Protein AF-A0AA35ZL03-F1 (afdb_monomer_lite)

Foldseek 3Di:
DPPPPPPPPVVVVVVVPPPPPPDPDDDPVRVVVVVVVVPPPPPDPPPDPDDDDDDDDDDDDDDDDDDDPDPPDPPPDPDDDPPDPPPPPPVPPPDPPPPPPPVPDPPPPCPPPPPDDDDDDPCPVVVVVVVVVVVVVVVVVVVVVVVVVVVVVVVVVVVVVVVVVVVVVVVVVVVVVVVVVVVVVVVVVVVVVVVVVVVVVVVVVVVVVVVVVVVVVVVPPPPDDPDDDDDDDDDDDDDDPPPPPDDPPDPDPDDDPPDPPDDDPPPDDPDDPPDDPDDPDPDDD

Sequence (285 aa):
MYACVYEASNVIQEYKKLPSSGPRELTPAMIRSIEEADKLTKRGKKQEKKKEERVSKGAKGKITRKCKSEKAAPSQSKQKKTKKPARRLILPSSSDSDSEYLPTGHKQIILSESKSESFIDEGSVRGAQINAQTVNASVDIIKRSLEAEMTQLGVARKAIEAANEELHTKVDTRLIQLEAKLAVENRIMDELDKRTSQLKIQNLKLRTTTKELDDLKIEGVSETSVLPKQGGEKNPQGKTNKTQTQPPPKPKASAEPKDNEASVSHREKRKKNIGEDDVDEDDDI

Secondary structure (DSSP, 8-state):
--SSSSSS-HHHHHHHHS----SPPPPHHHHHHHHHHH---------------------------------PPP-----------------------------TT---------------SSHHHHHHHHHHHHHHHHHHHHHHHHHHHHHHHHHHHHHHHHHHHHHHHHHHHHHHHHHHHHHHHHHHHHHHHHHHHHHHHHHHHHHHHHHHHHHHHHHTTTS---PPP----------------PPPPPPP---------------------------------

Radius of gyration: 44.62 Å; chains: 1; bounding box: 102×90×124 Å

Structure (mmCIF, N/CA/C/O backbone):
data_AF-A0AA35ZL03-F1
#
_entry.id   AF-A0AA35ZL03-F1
#
loop_
_atom_site.group_PDB
_atom_site.id
_atom_site.type_symbol
_atom_site.label_atom_id
_atom_site.label_alt_id
_atom_site.label_comp_id
_atom_site.label_asym_id
_atom_site.label_entity_id
_atom_site.label_seq_id
_atom_site.pdbx_PDB_ins_code
_atom_site.Cartn_x
_atom_site.Cartn_y
_atom_site.Cartn_z
_atom_site.occupancy
_atom_site.B_iso_or_equiv
_atom_site.auth_seq_id
_atom_site.auth_comp_id
_atom_site.auth_asym_id
_atom_site.auth_atom_id
_atom_site.pdbx_PDB_model_num
ATOM 1 N N . MET A 1 1 ? 33.165 -16.071 12.960 1.00 55.88 1 MET A N 1
ATOM 2 C CA . MET A 1 1 ? 33.118 -16.501 11.543 1.00 55.88 1 MET A CA 1
ATOM 3 C C . MET A 1 1 ? 32.995 -15.359 10.518 1.00 55.88 1 MET A C 1
ATOM 5 O O . MET A 1 1 ? 32.978 -15.660 9.339 1.00 55.88 1 MET A O 1
ATOM 9 N N . TYR A 1 2 ? 33.000 -14.068 10.896 1.00 55.16 2 TYR A N 1
ATOM 10 C CA . TYR A 1 2 ? 32.901 -12.943 9.936 1.00 55.16 2 TYR A CA 1
ATOM 11 C C . TYR A 1 2 ? 34.165 -12.063 9.846 1.00 55.16 2 TYR A C 1
ATOM 13 O O . TYR A 1 2 ? 34.087 -10.909 9.447 1.00 55.16 2 TYR A O 1
ATOM 21 N N . ALA A 1 3 ? 35.339 -12.584 10.215 1.00 54.62 3 ALA A N 1
ATOM 22 C CA . ALA A 1 3 ? 36.582 -11.804 10.199 1.00 54.62 3 ALA A CA 1
ATOM 23 C C . ALA A 1 3 ? 37.320 -11.823 8.843 1.00 54.62 3 ALA A C 1
ATOM 25 O O . ALA A 1 3 ? 38.243 -11.046 8.653 1.00 54.62 3 ALA A O 1
ATOM 26 N N . CYS A 1 4 ? 36.921 -12.675 7.891 1.00 53.62 4 CYS A N 1
ATOM 27 C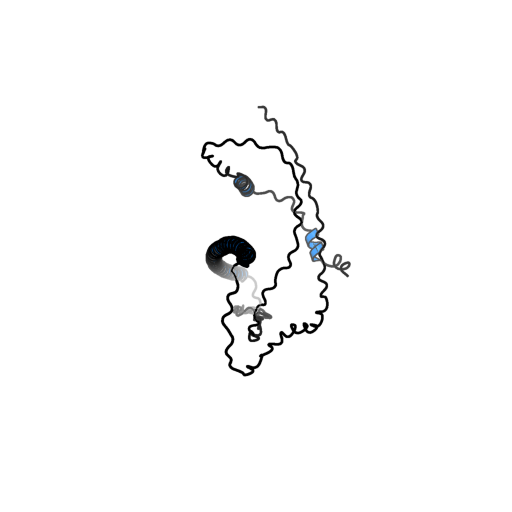 CA . CYS A 1 4 ? 37.749 -12.982 6.714 1.00 53.62 4 CYS A CA 1
ATOM 28 C C . CYS A 1 4 ? 37.214 -12.435 5.377 1.00 53.62 4 CYS A C 1
ATOM 30 O O . CYS A 1 4 ? 37.748 -12.779 4.330 1.00 53.62 4 CYS A O 1
ATOM 32 N N . VAL A 1 5 ? 36.165 -11.603 5.375 1.00 56.53 5 VAL A N 1
ATOM 33 C CA . VAL A 1 5 ? 35.544 -11.111 4.119 1.00 56.53 5 VAL A CA 1
ATOM 34 C C . VAL A 1 5 ? 36.060 -9.722 3.705 1.00 56.53 5 VAL A C 1
ATOM 36 O O . VAL A 1 5 ? 35.779 -9.255 2.606 1.00 56.53 5 VAL A O 1
ATOM 39 N N . TYR A 1 6 ? 36.841 -9.049 4.555 1.00 55.88 6 TYR A N 1
ATOM 40 C CA . TYR A 1 6 ? 37.220 -7.651 4.318 1.00 55.88 6 TYR A CA 1
ATOM 41 C C . TYR A 1 6 ? 38.430 -7.449 3.393 1.00 55.88 6 TYR A C 1
ATOM 43 O O . TYR A 1 6 ? 38.545 -6.376 2.804 1.00 55.88 6 TYR A O 1
ATOM 51 N N . GLU A 1 7 ? 39.304 -8.445 3.222 1.00 57.66 7 GLU A N 1
ATOM 52 C CA . GLU A 1 7 ? 40.567 -8.258 2.483 1.00 57.66 7 GLU A CA 1
ATOM 53 C C . GLU A 1 7 ? 40.516 -8.692 1.009 1.00 57.66 7 GLU A C 1
ATOM 55 O O . GLU A 1 7 ? 41.269 -8.152 0.204 1.00 57.66 7 GLU A O 1
ATOM 60 N N . ALA A 1 8 ? 39.594 -9.580 0.615 1.00 56.91 8 ALA A N 1
ATOM 61 C CA . ALA A 1 8 ? 39.562 -10.150 -0.742 1.00 56.91 8 ALA A CA 1
ATOM 62 C C . ALA A 1 8 ? 38.480 -9.573 -1.678 1.00 56.91 8 ALA A C 1
ATOM 64 O O . ALA A 1 8 ? 38.421 -9.941 -2.851 1.00 56.91 8 ALA A O 1
ATOM 65 N N . SER A 1 9 ? 37.600 -8.685 -1.203 1.00 68.38 9 SER A N 1
ATOM 66 C CA . SER A 1 9 ? 36.551 -8.130 -2.065 1.00 68.38 9 SER A CA 1
ATOM 67 C C . SER A 1 9 ? 37.073 -6.923 -2.846 1.00 68.38 9 SER A C 1
ATOM 69 O O . SER A 1 9 ? 37.062 -5.795 -2.344 1.00 68.38 9 SER A O 1
ATOM 71 N N . ASN A 1 10 ? 37.500 -7.158 -4.094 1.00 78.88 10 ASN A N 1
ATOM 72 C CA . ASN A 1 10 ? 37.875 -6.115 -5.063 1.00 78.88 10 ASN A CA 1
ATOM 73 C C . ASN A 1 10 ? 36.837 -4.983 -5.140 1.00 78.88 10 ASN A C 1
ATOM 75 O O . ASN A 1 10 ? 37.204 -3.821 -5.288 1.00 78.88 10 ASN A O 1
ATOM 79 N N . VAL A 1 11 ? 35.557 -5.305 -4.941 1.00 79.12 11 VAL A N 1
ATOM 80 C CA . VAL A 1 11 ? 34.452 -4.338 -4.921 1.00 79.12 11 VAL A CA 1
ATOM 81 C C . VAL A 1 11 ? 34.652 -3.276 -3.835 1.00 79.12 11 VAL A C 1
ATOM 83 O O . VAL A 1 11 ? 34.498 -2.087 -4.095 1.00 79.12 11 VAL A O 1
ATOM 86 N N . ILE A 1 12 ? 35.055 -3.665 -2.620 1.00 76.81 12 ILE A N 1
ATOM 87 C CA . ILE A 1 12 ? 35.282 -2.705 -1.524 1.00 76.81 12 ILE A CA 1
ATOM 88 C C . ILE A 1 12 ? 36.496 -1.817 -1.827 1.00 76.81 12 ILE A C 1
ATOM 90 O O . ILE A 1 12 ? 36.502 -0.637 -1.472 1.00 76.81 12 ILE A O 1
ATOM 94 N N . GLN A 1 13 ? 37.517 -2.361 -2.493 1.00 80.81 13 GLN A N 1
ATOM 95 C CA . GLN A 1 13 ? 38.683 -1.580 -2.898 1.00 80.81 13 GLN A CA 1
ATOM 96 C C . GLN A 1 13 ? 38.352 -0.589 -4.022 1.00 80.81 13 GLN A C 1
ATOM 98 O O . GLN A 1 13 ? 38.831 0.542 -3.972 1.00 80.81 13 GLN A O 1
ATOM 103 N N . GLU A 1 14 ? 37.510 -0.958 -4.991 1.00 83.06 14 GLU A N 1
ATOM 104 C CA . GLU A 1 14 ? 37.033 -0.028 -6.025 1.00 83.06 14 GLU A CA 1
ATOM 105 C C . GLU A 1 14 ? 36.185 1.104 -5.442 1.00 83.06 14 GLU A C 1
ATOM 107 O O . GLU A 1 14 ? 36.418 2.266 -5.770 1.00 83.06 14 GLU A O 1
ATOM 112 N N . TYR A 1 15 ? 35.286 0.809 -4.499 1.00 79.00 15 TYR A N 1
ATOM 113 C CA . TYR A 1 15 ? 34.493 1.848 -3.833 1.00 79.00 15 TYR A CA 1
ATOM 114 C C . TYR A 1 15 ? 35.352 2.863 -3.064 1.00 79.00 15 TYR A C 1
ATOM 116 O O . TYR A 1 15 ? 34.995 4.037 -3.006 1.00 79.00 15 TYR A O 1
ATOM 124 N N . LYS A 1 16 ? 36.499 2.447 -2.509 1.00 81.75 16 LYS A N 1
ATOM 125 C CA . LYS A 1 16 ? 37.453 3.355 -1.842 1.00 81.75 16 LYS A CA 1
ATOM 126 C C . LYS A 1 16 ? 38.247 4.239 -2.809 1.00 81.75 16 LYS A C 1
ATOM 128 O O . LYS A 1 16 ? 38.801 5.241 -2.369 1.00 81.75 16 LYS A O 1
ATOM 133 N N . LYS A 1 17 ? 38.336 3.868 -4.092 1.00 89.69 17 LYS A N 1
ATOM 134 C CA . LYS A 1 17 ? 39.010 4.664 -5.134 1.00 89.69 17 LYS A CA 1
ATOM 135 C C . LYS A 1 17 ? 38.113 5.753 -5.713 1.00 89.69 17 LYS A C 1
ATOM 137 O O . LYS A 1 17 ? 38.619 6.656 -6.374 1.00 89.69 17 LYS A O 1
ATOM 142 N N . LEU A 1 18 ? 36.801 5.677 -5.485 1.00 84.62 18 LEU A N 1
ATOM 143 C CA . LEU A 1 18 ? 35.903 6.752 -5.876 1.00 84.62 18 LEU A CA 1
ATOM 144 C C . LEU A 1 18 ? 36.244 7.996 -5.044 1.00 84.62 18 LEU A C 1
ATOM 146 O O . LEU A 1 18 ? 36.367 7.886 -3.820 1.00 84.62 18 LEU A O 1
ATOM 150 N N . PRO A 1 19 ? 36.407 9.175 -5.672 1.00 83.19 19 PRO A N 1
ATOM 151 C CA . PRO A 1 19 ? 36.587 10.407 -4.925 1.00 83.19 19 PRO A CA 1
ATOM 152 C C . PRO A 1 19 ? 35.408 10.545 -3.965 1.00 83.19 19 PRO A C 1
ATOM 154 O O . PRO A 1 19 ? 34.255 10.376 -4.367 1.00 83.19 19 PRO A O 1
ATOM 157 N N . SER A 1 20 ? 35.705 10.798 -2.688 1.00 77.00 20 SER A N 1
ATOM 158 C CA . SER A 1 20 ? 34.684 11.059 -1.680 1.00 77.00 20 SER A CA 1
ATOM 159 C C . SER A 1 20 ? 33.838 12.218 -2.185 1.00 77.00 20 SER A C 1
ATOM 161 O O . SER A 1 20 ? 34.275 13.366 -2.137 1.00 77.00 20 SER A O 1
ATOM 163 N N . SER A 1 21 ? 32.650 11.911 -2.712 1.00 75.75 21 SER A N 1
ATOM 164 C CA . SER A 1 21 ? 31.658 12.921 -3.044 1.00 75.75 21 SER A CA 1
ATOM 165 C C . SER A 1 21 ? 31.393 13.635 -1.734 1.00 75.75 21 SER A C 1
ATOM 167 O O . SER A 1 21 ? 30.805 13.048 -0.825 1.00 75.75 21 SER A O 1
ATOM 169 N N . GLY A 1 22 ? 31.908 14.857 -1.610 1.00 83.00 22 GLY A N 1
ATOM 170 C CA . GLY A 1 22 ? 31.673 15.696 -0.450 1.00 83.00 22 GLY A CA 1
ATOM 171 C C . GLY A 1 22 ? 30.173 15.899 -0.218 1.00 83.00 22 GLY A C 1
ATOM 172 O O . GLY A 1 22 ? 29.344 15.377 -0.978 1.00 83.00 22 GLY A O 1
ATOM 173 N N . PRO A 1 23 ? 29.808 16.652 0.829 1.00 82.25 23 PRO A N 1
ATOM 174 C CA . PRO A 1 23 ? 28.426 17.051 1.055 1.00 82.25 23 PRO A CA 1
ATOM 175 C C . PRO A 1 23 ? 27.823 17.517 -0.272 1.00 82.25 23 PRO A C 1
ATOM 177 O O . PRO A 1 23 ? 28.336 18.443 -0.894 1.00 82.25 23 PRO A O 1
ATOM 180 N N . ARG A 1 24 ? 26.809 16.798 -0.772 1.00 82.75 24 ARG A N 1
ATOM 181 C CA . ARG A 1 24 ? 26.164 17.178 -2.028 1.00 82.75 24 ARG A CA 1
ATOM 182 C C . ARG A 1 24 ? 25.539 18.542 -1.803 1.00 82.75 24 ARG A C 1
ATOM 184 O O . ARG A 1 24 ? 24.632 18.658 -0.981 1.00 82.75 24 ARG A O 1
ATOM 191 N N . GLU A 1 25 ? 26.020 19.541 -2.531 1.00 88.88 25 GLU A N 1
ATOM 192 C CA . GLU A 1 25 ? 25.383 20.848 -2.554 1.00 88.88 25 GLU A CA 1
ATOM 193 C C . GLU A 1 25 ? 23.945 20.667 -3.041 1.00 88.88 25 GLU A C 1
ATOM 195 O O . GLU A 1 25 ? 23.680 20.101 -4.108 1.00 88.88 25 GLU A O 1
ATOM 200 N N . LEU A 1 26 ? 22.995 21.066 -2.200 1.00 91.25 26 LEU A N 1
ATOM 201 C CA . LEU A 1 26 ? 21.589 21.023 -2.555 1.00 91.25 26 LEU A CA 1
ATOM 202 C C . LEU A 1 26 ? 21.340 22.070 -3.635 1.00 91.25 26 LEU A C 1
ATOM 204 O O . LEU A 1 26 ? 21.759 23.219 -3.515 1.00 91.25 26 LEU A O 1
ATOM 208 N N . THR A 1 27 ? 20.627 21.682 -4.691 1.00 92.69 27 THR A N 1
ATOM 209 C CA . THR A 1 27 ? 20.215 22.661 -5.701 1.00 92.69 27 THR A CA 1
ATOM 210 C C . THR A 1 27 ? 19.320 23.730 -5.053 1.00 92.69 27 THR A C 1
ATOM 212 O O . THR A 1 27 ? 18.535 23.401 -4.157 1.00 92.69 27 THR A O 1
ATOM 215 N N . PRO A 1 28 ? 19.341 24.992 -5.521 1.00 94.06 28 PRO A N 1
ATOM 216 C CA . PRO A 1 28 ? 18.505 26.061 -4.959 1.00 94.06 28 PRO A CA 1
ATOM 217 C C . PRO A 1 28 ? 16.995 25.762 -4.965 1.00 94.06 28 PRO A C 1
ATOM 219 O O . PRO A 1 28 ? 16.230 26.361 -4.212 1.00 94.06 28 PRO A O 1
ATOM 222 N N . ALA A 1 29 ? 16.541 24.845 -5.826 1.00 90.50 29 ALA A N 1
ATOM 223 C CA . ALA A 1 29 ? 15.166 24.352 -5.833 1.00 90.50 29 ALA A CA 1
ATOM 224 C C . ALA A 1 29 ? 14.878 23.420 -4.643 1.00 90.50 29 ALA A C 1
ATOM 226 O O . ALA A 1 29 ? 13.828 23.531 -4.015 1.00 90.50 29 ALA A O 1
ATOM 227 N N . MET A 1 30 ? 15.821 22.536 -4.303 1.00 93.75 30 MET A N 1
ATOM 228 C CA . MET A 1 30 ? 15.705 21.648 -3.144 1.00 93.75 30 MET A CA 1
ATOM 229 C C . MET A 1 30 ? 15.757 22.429 -1.831 1.00 93.75 30 MET A C 1
ATOM 231 O O . MET A 1 30 ? 14.972 22.135 -0.936 1.00 93.75 30 MET A O 1
ATOM 235 N N . ILE A 1 31 ? 16.621 23.447 -1.740 1.00 94.06 31 ILE A N 1
ATOM 236 C CA . ILE A 1 31 ? 16.695 24.330 -0.564 1.00 94.06 31 ILE A CA 1
ATOM 237 C C . ILE A 1 31 ? 15.352 25.046 -0.360 1.00 94.06 31 ILE A C 1
ATOM 239 O O . ILE A 1 31 ? 14.750 24.918 0.704 1.00 94.06 31 ILE A O 1
ATOM 243 N N . ARG A 1 32 ? 14.805 25.677 -1.413 1.00 92.81 32 ARG A N 1
ATOM 244 C CA . ARG A 1 32 ? 13.482 26.325 -1.350 1.00 92.81 32 ARG A CA 1
ATOM 245 C C . ARG A 1 32 ? 12.357 25.366 -0.955 1.00 92.81 32 ARG A C 1
ATOM 247 O O . ARG A 1 32 ? 11.491 25.745 -0.178 1.00 92.81 32 ARG A O 1
ATOM 254 N N . SER A 1 33 ? 12.378 24.126 -1.447 1.00 91.38 33 SER A N 1
ATOM 255 C CA . SER A 1 33 ? 11.370 23.120 -1.087 1.00 91.38 33 SER A CA 1
ATOM 256 C C . SER A 1 33 ? 11.416 22.730 0.394 1.00 91.38 33 SER A C 1
ATOM 258 O O . SER A 1 33 ? 10.370 22.419 0.961 1.00 91.38 33 SER A O 1
ATOM 260 N N . ILE A 1 34 ? 12.601 22.717 1.013 1.00 91.31 34 ILE A N 1
ATOM 261 C CA . ILE A 1 34 ? 12.761 22.420 2.444 1.00 91.31 34 ILE A CA 1
ATOM 262 C C . ILE A 1 34 ? 12.232 23.594 3.276 1.00 91.31 34 ILE A C 1
ATOM 264 O O . ILE A 1 34 ? 11.433 23.383 4.185 1.00 91.31 34 ILE A O 1
ATOM 268 N N . GLU A 1 35 ? 12.597 24.826 2.915 1.00 90.56 35 GLU A N 1
ATOM 269 C CA . GLU A 1 35 ? 12.114 26.040 3.588 1.00 90.56 35 GLU A CA 1
ATOM 270 C C . GLU A 1 35 ? 10.594 26.224 3.465 1.00 90.56 35 GLU A C 1
ATOM 272 O O . GLU A 1 35 ? 9.941 26.702 4.392 1.00 90.56 35 GLU A O 1
ATOM 277 N N . GLU A 1 36 ? 10.003 25.853 2.328 1.00 86.50 36 GLU A N 1
ATOM 278 C CA . GLU A 1 36 ? 8.555 25.923 2.125 1.00 86.50 36 GLU A CA 1
ATOM 279 C C . GLU A 1 36 ? 7.804 24.875 2.958 1.00 86.50 36 GLU A C 1
ATOM 281 O O . GLU A 1 36 ? 6.751 25.180 3.520 1.00 86.50 36 GLU A O 1
ATOM 286 N N . ALA A 1 37 ? 8.357 23.665 3.096 1.00 80.00 37 ALA A N 1
ATOM 287 C CA . ALA A 1 37 ? 7.766 22.608 3.913 1.00 80.00 37 ALA A CA 1
ATOM 288 C C . ALA A 1 37 ? 7.822 22.914 5.420 1.00 80.00 37 ALA A C 1
ATOM 290 O O . ALA A 1 37 ? 6.906 22.532 6.153 1.00 80.00 37 ALA A O 1
ATOM 291 N N . ASP A 1 38 ? 8.863 23.615 5.879 1.00 80.25 38 ASP A N 1
ATOM 292 C CA . ASP A 1 38 ? 9.054 23.945 7.298 1.00 80.25 38 ASP A CA 1
ATOM 293 C C . ASP A 1 38 ? 8.340 25.239 7.725 1.00 80.25 38 ASP A C 1
ATOM 295 O O . ASP A 1 38 ? 8.187 25.536 8.914 1.00 80.25 38 ASP A O 1
ATOM 299 N N . LYS A 1 39 ? 7.764 25.973 6.762 1.00 76.69 39 LYS A N 1
ATOM 300 C CA . LYS A 1 39 ? 6.701 26.945 7.035 1.00 76.69 39 LYS A CA 1
ATOM 301 C C . LYS A 1 39 ? 5.435 26.185 7.410 1.00 76.69 39 LYS A C 1
ATOM 303 O O . LYS A 1 39 ? 4.465 26.115 6.654 1.00 76.69 39 LYS A O 1
ATOM 308 N N . LEU A 1 40 ? 5.425 25.663 8.635 1.00 58.47 40 LEU A N 1
ATOM 309 C CA . LEU A 1 40 ? 4.222 25.280 9.352 1.00 58.47 40 LEU A CA 1
ATOM 310 C C . LEU A 1 40 ? 3.283 26.486 9.332 1.00 58.47 40 LEU A C 1
ATOM 312 O O . LEU A 1 40 ? 3.366 27.397 10.161 1.00 58.47 40 LEU A O 1
ATOM 316 N N . THR A 1 41 ? 2.381 26.495 8.352 1.00 59.22 41 THR A N 1
ATOM 317 C CA . THR A 1 41 ? 1.193 27.335 8.359 1.00 59.22 41 THR A CA 1
ATOM 318 C C . THR A 1 41 ? 0.608 27.203 9.751 1.00 59.22 41 THR A C 1
ATOM 320 O O . THR A 1 41 ? 0.280 26.102 10.194 1.00 59.22 41 THR A O 1
ATOM 323 N N . LYS A 1 42 ? 0.594 28.319 10.488 1.00 64.31 42 LYS A N 1
ATOM 324 C CA . LYS A 1 42 ? 0.119 28.395 11.868 1.00 64.31 42 LYS A CA 1
ATOM 325 C C . LYS A 1 42 ? -1.274 27.777 11.915 1.00 64.31 42 LYS A C 1
ATOM 327 O O . LYS A 1 42 ? -2.266 28.427 11.587 1.00 64.31 42 LYS A O 1
ATOM 332 N N . ARG A 1 43 ? -1.330 26.490 12.266 1.00 55.62 43 ARG A N 1
ATOM 333 C CA . ARG A 1 43 ? -2.548 25.692 12.297 1.00 55.62 43 ARG A CA 1
ATOM 334 C C . ARG A 1 43 ? -3.482 26.387 13.270 1.00 55.62 43 ARG A C 1
ATOM 336 O O . ARG A 1 43 ? -3.166 26.513 14.448 1.00 55.62 43 ARG A O 1
ATOM 343 N N . GLY A 1 44 ? -4.579 26.886 12.708 1.00 57.88 44 GLY A N 1
ATOM 344 C CA . GLY A 1 44 ? -5.618 27.702 13.318 1.00 57.88 44 GLY A CA 1
ATOM 345 C C . GLY A 1 44 ? -5.614 27.761 14.842 1.00 57.88 44 GLY A C 1
ATOM 346 O O . GLY A 1 44 ? -5.938 26.794 15.531 1.00 57.88 44 GLY A O 1
ATOM 347 N N . LYS A 1 45 ? -5.362 28.970 15.341 1.00 63.41 45 LYS A N 1
ATOM 348 C CA . LYS A 1 45 ? -5.843 29.458 16.631 1.00 63.41 45 LYS A CA 1
ATOM 349 C C . LYS A 1 45 ? -7.359 29.207 16.667 1.00 63.41 45 LYS A C 1
ATOM 351 O O . LYS A 1 45 ? -8.126 29.941 16.048 1.00 63.41 45 LYS A O 1
ATOM 356 N N . LYS A 1 46 ? -7.795 28.114 17.305 1.00 60.41 46 LYS A N 1
ATOM 357 C CA . LYS A 1 46 ? -9.220 27.850 17.546 1.00 60.41 46 LYS A CA 1
ATOM 358 C C . LYS A 1 46 ? -9.781 29.053 18.295 1.00 60.41 46 LYS A C 1
ATOM 360 O O . LYS A 1 46 ? -9.301 29.376 19.378 1.00 60.41 46 LYS A O 1
ATOM 365 N N . GLN A 1 47 ? -10.784 29.706 17.715 1.00 49.78 47 GLN A N 1
ATOM 366 C CA . GLN A 1 47 ? -11.578 30.690 18.429 1.00 49.78 47 GLN A CA 1
ATOM 367 C C . GLN A 1 47 ? -12.240 30.002 19.623 1.00 49.78 47 GLN A C 1
ATOM 369 O O . GLN A 1 47 ? -13.085 29.115 19.492 1.00 49.78 47 GLN A O 1
ATOM 374 N N . GLU A 1 48 ? -11.782 30.416 20.792 1.00 45.66 48 GLU A N 1
ATOM 375 C CA . GLU A 1 48 ? -12.342 30.164 22.101 1.00 45.66 48 GLU A CA 1
ATOM 376 C C . GLU A 1 48 ? -13.751 30.768 22.145 1.00 45.66 48 GLU A C 1
ATOM 378 O O . GLU A 1 48 ? -13.944 31.970 22.338 1.00 45.66 48 GLU A O 1
ATOM 383 N N . LYS A 1 49 ? -14.770 29.936 21.902 1.00 55.41 49 LYS A N 1
ATOM 384 C CA . LYS A 1 49 ? -16.149 30.311 22.207 1.00 55.41 49 LYS A CA 1
ATOM 385 C C . LYS A 1 49 ? -16.290 30.361 23.723 1.00 55.41 49 LYS A C 1
ATOM 387 O O . LYS A 1 49 ? -16.398 29.329 24.381 1.00 55.41 49 LYS A O 1
ATOM 392 N N . LYS A 1 50 ? -16.299 31.588 24.242 1.00 49.88 50 LYS A N 1
ATOM 393 C CA . LYS A 1 50 ? -16.787 31.942 25.573 1.00 49.88 50 LYS A CA 1
ATOM 394 C C . LYS A 1 50 ? -18.156 31.292 25.797 1.00 49.88 50 LYS A C 1
ATOM 396 O O . LYS A 1 50 ? -19.130 31.661 25.145 1.00 49.88 50 LYS A O 1
ATOM 401 N N . LYS A 1 51 ? -18.226 30.349 26.735 1.00 56.50 51 LYS A N 1
ATOM 402 C CA . LYS A 1 51 ? -19.451 30.058 27.479 1.00 56.50 51 LYS A CA 1
ATOM 403 C C . LYS A 1 51 ? -19.124 30.141 28.964 1.00 56.50 51 LYS A C 1
ATOM 405 O O . LYS A 1 51 ? -18.627 29.204 29.574 1.00 56.50 51 LYS A O 1
ATOM 410 N N . GLU A 1 52 ? -19.267 31.373 29.426 1.00 43.88 52 GLU A N 1
ATOM 411 C CA . GLU A 1 52 ? -19.814 31.810 30.704 1.00 43.88 52 GLU A CA 1
ATOM 412 C C . GLU A 1 52 ? -20.099 30.721 31.758 1.00 43.88 52 GLU A C 1
ATOM 414 O O . GLU A 1 52 ? -20.930 29.833 31.578 1.00 43.88 52 GLU A O 1
ATOM 419 N N . GLU A 1 53 ? -19.400 30.899 32.882 1.00 51.91 53 GLU A N 1
ATOM 420 C CA . GLU A 1 53 ? -19.925 30.809 34.245 1.00 51.91 53 GLU A CA 1
ATOM 421 C C . GLU A 1 53 ? -20.338 29.426 34.781 1.00 51.91 53 GLU A C 1
ATOM 423 O O . GLU A 1 53 ? -21.453 28.941 34.608 1.00 51.91 53 GLU A O 1
ATOM 428 N N . ARG A 1 54 ? -19.455 28.854 35.612 1.00 41.44 54 ARG A N 1
ATOM 429 C CA . ARG A 1 54 ? -19.694 28.821 37.064 1.00 41.44 54 ARG A CA 1
ATOM 430 C C . ARG A 1 54 ? -18.410 28.557 37.846 1.00 41.44 54 ARG A C 1
ATOM 432 O O . ARG A 1 54 ? -17.608 27.683 37.537 1.00 41.44 54 ARG A O 1
ATOM 439 N N . VAL A 1 55 ? -18.260 29.375 38.877 1.00 49.94 55 VAL A N 1
ATOM 440 C CA . VAL A 1 55 ? -17.235 29.355 39.913 1.00 49.94 55 VAL A CA 1
ATOM 441 C C . VAL A 1 55 ? -17.290 28.042 40.694 1.00 49.94 55 VAL A C 1
ATOM 443 O O . VAL A 1 55 ? -18.306 27.724 41.303 1.00 49.94 55 VAL A O 1
ATOM 446 N N . SER A 1 56 ? -16.159 27.346 40.792 1.00 45.16 56 SER A N 1
ATOM 447 C CA . SER A 1 56 ? -15.857 26.529 41.968 1.00 45.16 56 SER A CA 1
ATOM 448 C C . SER A 1 56 ? -14.353 26.531 42.222 1.00 45.16 56 SER A C 1
ATOM 450 O O . SER A 1 56 ? -13.574 25.873 41.534 1.00 45.16 56 SER A O 1
ATOM 452 N N . LYS A 1 57 ? -13.953 27.317 43.224 1.00 57.22 57 LYS A N 1
ATOM 453 C CA . LYS A 1 57 ? -12.640 27.244 43.869 1.00 57.22 57 LYS A CA 1
ATOM 454 C C . LYS A 1 57 ? -12.494 25.861 44.513 1.00 57.22 57 LYS A C 1
ATOM 456 O O . LYS A 1 57 ? -13.393 25.433 45.228 1.00 57.22 57 LYS A O 1
ATOM 461 N N . GLY A 1 58 ? -11.361 25.194 44.303 1.00 41.88 58 GLY A N 1
ATOM 462 C CA . GLY A 1 58 ? -11.121 23.880 44.900 1.00 41.88 58 GLY A CA 1
ATOM 463 C C . GLY A 1 58 ? -9.710 23.339 44.692 1.00 41.88 58 GLY A C 1
ATOM 464 O O . GLY A 1 58 ? -9.485 22.524 43.815 1.00 41.88 58 GLY A O 1
ATOM 465 N N . ALA A 1 59 ? -8.793 23.818 45.532 1.00 44.19 59 ALA A N 1
ATOM 466 C CA . ALA A 1 59 ? -7.652 23.112 46.120 1.00 44.19 59 ALA A CA 1
ATOM 467 C C . ALA A 1 59 ? -6.683 22.268 45.253 1.00 44.19 59 ALA A C 1
ATOM 469 O O . ALA A 1 59 ? -6.980 21.192 44.747 1.00 44.19 59 ALA A O 1
ATOM 470 N N . LYS A 1 60 ? -5.428 22.742 45.283 1.00 51.62 60 LYS A N 1
ATOM 471 C CA . LYS A 1 60 ? -4.158 21.993 45.346 1.00 51.62 60 LYS A CA 1
ATOM 472 C C . LYS A 1 60 ? -4.302 20.476 45.559 1.00 51.62 60 LYS A C 1
ATOM 474 O O . LYS A 1 60 ? -4.727 20.032 46.620 1.00 51.62 60 LYS A O 1
ATOM 479 N N . GLY A 1 61 ? -3.777 19.698 44.612 1.00 44.50 61 GLY A N 1
ATOM 480 C CA . GLY A 1 61 ? -3.655 18.246 44.743 1.00 44.50 61 GLY A CA 1
ATOM 481 C C . GLY A 1 61 ? -2.670 17.636 43.749 1.00 44.50 61 GLY A C 1
ATOM 482 O O . GLY A 1 61 ? -3.061 16.995 42.783 1.00 44.50 61 GLY A O 1
ATOM 483 N N . LYS A 1 62 ? -1.375 17.846 43.993 1.00 54.22 62 LYS A N 1
ATOM 484 C CA . LYS A 1 62 ? -0.252 17.164 43.337 1.00 54.22 62 LYS A CA 1
ATOM 485 C C . LYS A 1 62 ? -0.278 15.677 43.712 1.00 54.22 62 LYS A C 1
ATOM 487 O O . LYS A 1 62 ? 0.017 15.360 44.858 1.00 54.22 62 LYS A O 1
ATOM 492 N N . ILE A 1 63 ? -0.568 14.770 42.773 1.00 43.22 63 ILE A N 1
ATOM 493 C CA . ILE A 1 63 ? -0.252 13.339 42.929 1.00 43.22 63 ILE A CA 1
ATOM 494 C C . ILE A 1 63 ? 0.193 12.754 41.584 1.00 43.22 63 ILE A C 1
ATOM 496 O O . ILE A 1 63 ? -0.595 12.539 40.668 1.00 43.22 63 ILE A O 1
ATOM 500 N N . THR A 1 64 ? 1.483 12.450 41.496 1.00 56.88 64 THR A N 1
ATOM 501 C CA . THR A 1 64 ? 2.094 11.595 40.480 1.00 56.88 64 THR A CA 1
ATOM 502 C C . THR A 1 64 ? 1.737 10.137 40.777 1.00 56.88 64 THR A C 1
ATOM 504 O O . THR A 1 64 ? 2.411 9.462 41.554 1.00 56.88 64 THR A O 1
ATOM 507 N N . ARG A 1 65 ? 0.667 9.610 40.169 1.00 49.59 65 ARG A N 1
ATOM 508 C CA . ARG A 1 65 ? 0.414 8.159 40.182 1.00 49.59 65 ARG A CA 1
ATOM 509 C C . ARG A 1 65 ? 1.003 7.512 38.937 1.00 49.59 65 ARG A C 1
ATOM 511 O O . ARG A 1 65 ? 0.468 7.612 37.839 1.00 49.59 65 ARG A O 1
ATOM 518 N N . LYS A 1 66 ? 2.121 6.818 39.160 1.00 54.56 66 LYS A N 1
ATOM 519 C CA . LYS A 1 66 ? 2.688 5.809 38.265 1.00 54.56 66 LYS A CA 1
ATOM 520 C C . LYS A 1 66 ? 1.621 4.749 37.973 1.00 54.56 66 LYS A C 1
ATOM 522 O O . LYS A 1 66 ? 1.332 3.924 38.837 1.00 54.56 66 LYS A O 1
ATOM 527 N N . CYS A 1 67 ? 1.055 4.751 36.770 1.00 43.44 67 CYS A N 1
ATOM 528 C CA . CYS A 1 67 ? 0.325 3.591 36.272 1.00 43.44 67 CYS A CA 1
ATOM 529 C C . CYS A 1 67 ? 1.351 2.545 35.834 1.00 43.44 67 CYS A C 1
ATOM 531 O O . CYS A 1 67 ? 2.112 2.760 34.892 1.00 43.44 67 CYS A O 1
ATOM 533 N N . LYS A 1 68 ? 1.398 1.425 36.561 1.00 51.91 68 LYS A N 1
ATOM 534 C CA . LYS A 1 68 ? 2.028 0.195 36.088 1.00 51.91 68 LYS A CA 1
ATOM 535 C C . LYS A 1 68 ? 1.163 -0.319 34.942 1.00 51.91 68 LYS A C 1
ATOM 537 O O . LYS A 1 68 ? 0.002 -0.648 35.155 1.00 51.91 68 LYS A O 1
ATOM 542 N N . SER A 1 69 ? 1.719 -0.352 33.740 1.00 48.94 69 SER A N 1
ATOM 543 C CA . SER A 1 69 ? 1.155 -1.093 32.622 1.00 48.94 69 SER A CA 1
ATOM 544 C C . SER A 1 69 ? 1.197 -2.579 32.974 1.00 48.94 69 SER A C 1
ATOM 546 O O . SER A 1 69 ? 2.239 -3.232 32.932 1.00 48.94 69 SER A O 1
ATOM 548 N N . GLU A 1 70 ? 0.048 -3.090 33.401 1.00 46.84 70 GLU A N 1
ATOM 549 C CA . GLU A 1 70 ? -0.201 -4.510 33.563 1.00 46.84 70 GLU A CA 1
ATOM 550 C C . GLU A 1 70 ? -0.188 -5.152 32.174 1.00 46.84 70 GLU A C 1
ATOM 552 O O . GLU A 1 70 ? -0.928 -4.779 31.263 1.00 46.84 70 GLU A O 1
ATOM 557 N N . LYS A 1 71 ? 0.756 -6.071 32.002 1.00 54.22 71 LYS A N 1
ATOM 558 C CA . LYS A 1 71 ? 1.039 -6.807 30.776 1.00 54.22 71 LYS A CA 1
ATOM 559 C C . LYS A 1 71 ? -0.079 -7.834 30.570 1.00 54.22 71 LYS A C 1
ATOM 561 O O . LYS A 1 71 ? 0.091 -9.006 30.889 1.00 54.22 71 LYS A O 1
ATOM 566 N N . ALA A 1 72 ? -1.236 -7.387 30.086 1.00 45.19 72 ALA A N 1
ATOM 567 C CA . ALA A 1 72 ? -2.313 -8.279 29.682 1.00 45.19 72 ALA A CA 1
ATOM 568 C C . ALA A 1 72 ? -1.856 -9.079 28.453 1.00 45.19 72 ALA A C 1
ATOM 570 O O . ALA A 1 72 ? -1.549 -8.522 27.398 1.00 45.19 72 ALA A O 1
ATOM 571 N N . ALA A 1 73 ? -1.755 -10.395 28.626 1.00 53.31 73 ALA A N 1
ATOM 572 C CA . ALA A 1 73 ? -1.434 -11.327 27.561 1.00 53.31 73 ALA A CA 1
ATOM 573 C C . ALA A 1 73 ? -2.484 -11.219 26.438 1.00 53.31 73 ALA A C 1
ATOM 575 O O . ALA A 1 73 ? -3.683 -11.264 26.731 1.00 53.31 73 ALA A O 1
ATOM 576 N N . PRO A 1 74 ? -2.077 -11.095 25.163 1.00 47.72 74 PRO A N 1
ATOM 577 C CA . PRO A 1 74 ? -3.021 -11.067 24.057 1.00 47.72 74 PRO A CA 1
ATOM 578 C C . PRO A 1 74 ? -3.760 -12.406 23.996 1.00 47.72 74 PRO A C 1
ATOM 580 O O . PRO A 1 74 ? -3.159 -13.459 23.774 1.00 47.72 74 PRO A O 1
ATOM 583 N N . SER A 1 75 ? -5.076 -12.374 24.208 1.00 47.94 75 SER A N 1
ATOM 584 C CA . SER A 1 75 ? -5.935 -13.537 24.026 1.00 47.94 75 SER A CA 1
ATOM 585 C C . SER A 1 75 ? -5.903 -13.945 22.552 1.00 47.94 75 SER A C 1
ATOM 587 O O . SER A 1 75 ? -6.512 -13.296 21.700 1.00 47.94 75 SER A O 1
ATOM 589 N N . GLN A 1 76 ? -5.176 -15.022 22.251 1.00 49.09 76 GLN A N 1
ATOM 590 C CA . GLN A 1 76 ? -5.241 -15.729 20.974 1.00 49.09 76 GLN A CA 1
ATOM 591 C C . GLN A 1 76 ? -6.696 -16.096 20.672 1.00 49.09 76 GLN A C 1
ATOM 593 O O . GLN A 1 76 ? -7.267 -17.007 21.281 1.00 49.09 76 GLN A O 1
ATOM 598 N N . SER A 1 77 ? -7.294 -15.423 19.692 1.00 52.69 77 SER A N 1
ATOM 599 C CA . SER A 1 77 ? -8.512 -15.915 19.071 1.00 52.69 77 SER A CA 1
ATOM 600 C C . SER A 1 77 ? -8.162 -17.220 18.353 1.00 52.69 77 SER A C 1
ATOM 602 O O . SER A 1 77 ? -7.318 -17.273 17.457 1.00 52.69 77 SER A O 1
ATOM 604 N N . LYS A 1 78 ? -8.761 -18.322 18.814 1.00 47.03 78 LYS A N 1
ATOM 605 C CA . LYS A 1 78 ? -8.598 -19.647 18.215 1.00 47.03 78 LYS A CA 1
ATOM 606 C C . LYS A 1 78 ? -9.164 -19.605 16.799 1.00 47.03 78 LYS A C 1
ATOM 608 O O . LYS A 1 78 ? -10.359 -19.810 16.594 1.00 47.03 78 LYS A O 1
ATOM 613 N N . GLN A 1 79 ? -8.308 -19.327 15.821 1.00 57.97 79 GLN A N 1
ATOM 614 C CA . GLN A 1 79 ? -8.664 -19.439 14.417 1.00 57.97 79 GLN A CA 1
ATOM 615 C C . GLN A 1 79 ? -9.042 -20.895 14.140 1.00 57.97 79 GLN A C 1
ATOM 617 O O . GLN A 1 79 ? -8.238 -21.823 14.256 1.00 57.97 79 GLN A O 1
ATOM 622 N N . LYS A 1 80 ? -10.325 -21.085 13.834 1.00 58.41 80 LYS A N 1
ATOM 623 C CA . LYS A 1 80 ? -10.925 -22.342 13.401 1.00 58.41 80 LYS A CA 1
ATOM 624 C C . LYS A 1 80 ? -10.113 -22.825 12.198 1.00 58.41 80 LYS A C 1
ATOM 626 O O . LYS A 1 80 ? -10.098 -22.162 11.164 1.00 58.41 80 LYS A O 1
ATOM 631 N N . LYS A 1 81 ? -9.393 -23.941 12.361 1.00 55.84 81 LYS A N 1
ATOM 632 C CA . LYS A 1 81 ? -8.592 -24.576 11.309 1.00 55.84 81 LYS A CA 1
ATOM 633 C C . LYS A 1 81 ? -9.519 -25.006 10.171 1.00 55.84 81 LYS A C 1
ATOM 635 O O . LYS A 1 81 ? -10.011 -26.130 10.156 1.00 55.84 81 LYS A O 1
ATOM 640 N N . THR A 1 82 ? -9.771 -24.119 9.217 1.00 55.00 82 THR A N 1
ATOM 641 C CA . THR A 1 82 ? -10.226 -24.535 7.898 1.00 55.00 82 THR A CA 1
ATOM 642 C C . THR A 1 82 ? -9.038 -25.224 7.243 1.00 55.00 82 THR A C 1
ATOM 644 O O . THR A 1 82 ? -7.960 -24.650 7.081 1.00 55.00 82 THR A O 1
ATOM 647 N N . LYS A 1 83 ? -9.211 -26.518 6.966 1.00 70.75 83 LYS A N 1
ATOM 648 C CA . LYS A 1 83 ? -8.259 -27.362 6.249 1.00 70.75 83 LYS A CA 1
ATOM 649 C C . LYS A 1 83 ? -8.135 -26.788 4.839 1.00 70.75 83 LYS A C 1
ATOM 651 O O . LYS A 1 83 ? -8.897 -27.149 3.949 1.00 70.75 83 LYS A O 1
ATOM 656 N N . LYS A 1 84 ? -7.234 -25.818 4.661 1.00 67.75 84 LYS A N 1
ATOM 657 C CA . LYS A 1 84 ? -6.878 -25.317 3.336 1.00 67.75 84 LYS A CA 1
ATOM 658 C C . LYS A 1 84 ? -6.354 -26.524 2.553 1.00 67.75 84 LYS A C 1
ATOM 660 O O . LYS A 1 84 ? -5.483 -27.222 3.083 1.00 67.75 84 LYS A O 1
ATOM 665 N N . PRO A 1 85 ? -6.867 -26.817 1.345 1.00 60.59 85 PRO A N 1
ATOM 666 C CA . PRO A 1 85 ? -6.175 -27.754 0.480 1.00 60.59 85 PRO A CA 1
ATOM 667 C C . PRO A 1 85 ? -4.756 -27.221 0.317 1.00 60.59 85 PRO A C 1
ATOM 669 O O . PRO A 1 85 ? -4.564 -26.012 0.152 1.00 60.59 85 PRO A O 1
ATOM 672 N N . ALA A 1 86 ? -3.772 -28.109 0.427 1.00 57.28 86 ALA A N 1
ATOM 673 C CA . ALA A 1 86 ? -2.391 -27.817 0.100 1.00 57.28 86 ALA A CA 1
ATOM 674 C C . ALA A 1 86 ? -2.323 -27.476 -1.396 1.00 57.28 86 ALA A C 1
ATOM 676 O O . ALA A 1 86 ? -1.963 -28.301 -2.230 1.00 57.28 86 ALA A O 1
ATOM 677 N N . ARG A 1 87 ? -2.724 -26.252 -1.755 1.00 54.56 87 ARG A N 1
ATOM 678 C CA . ARG A 1 87 ? -2.315 -25.623 -2.997 1.00 54.56 87 ARG A CA 1
ATOM 679 C C . ARG A 1 87 ? -0.828 -25.427 -2.817 1.00 54.56 87 ARG A C 1
ATOM 681 O O . ARG A 1 87 ? -0.396 -24.501 -2.136 1.00 54.56 87 ARG A O 1
ATOM 688 N N . ARG A 1 88 ? -0.077 -26.394 -3.343 1.00 55.72 88 ARG A N 1
ATOM 689 C CA . ARG A 1 88 ? 1.340 -26.253 -3.636 1.00 55.72 88 ARG A CA 1
ATOM 690 C C . ARG A 1 88 ? 1.477 -24.857 -4.229 1.00 55.72 88 ARG A C 1
ATOM 692 O O . ARG A 1 88 ? 0.913 -24.585 -5.288 1.00 55.72 88 ARG A O 1
ATOM 699 N N . LEU A 1 89 ? 2.124 -23.962 -3.488 1.00 44.59 89 LEU A N 1
ATOM 700 C CA . LEU A 1 89 ? 2.746 -22.785 -4.061 1.00 44.59 89 LEU A CA 1
ATOM 701 C C . LEU A 1 89 ? 3.795 -23.360 -5.007 1.00 44.59 89 LEU A C 1
ATOM 703 O O . LEU A 1 89 ? 4.940 -23.586 -4.635 1.00 44.59 89 LEU A O 1
ATOM 707 N N . ILE A 1 90 ? 3.348 -23.710 -6.210 1.00 51.91 90 ILE A N 1
ATOM 708 C CA . ILE A 1 90 ? 4.202 -23.702 -7.376 1.00 51.91 90 ILE A CA 1
ATOM 709 C C . ILE A 1 90 ? 4.485 -22.215 -7.512 1.00 51.91 90 ILE A C 1
ATOM 711 O O . ILE A 1 90 ? 3.685 -21.472 -8.075 1.00 51.91 90 ILE A O 1
ATOM 715 N N . LEU A 1 91 ? 5.546 -21.761 -6.840 1.00 42.59 91 LEU A N 1
ATOM 716 C CA . LEU A 1 91 ? 6.234 -20.564 -7.276 1.00 42.59 91 LEU A CA 1
ATOM 717 C C . LEU A 1 91 ? 6.451 -20.802 -8.771 1.00 42.59 91 LEU A C 1
ATOM 719 O O . LEU A 1 91 ? 7.055 -21.824 -9.114 1.00 42.59 91 LEU A O 1
ATOM 723 N N . PRO A 1 92 ? 5.891 -19.978 -9.668 1.00 48.59 92 PRO A N 1
ATOM 724 C CA . PRO A 1 92 ? 6.388 -19.970 -11.022 1.00 48.59 92 PRO A CA 1
ATOM 725 C C . PRO A 1 92 ? 7.846 -19.527 -10.903 1.00 48.59 92 PRO A C 1
ATOM 727 O O . PRO A 1 92 ? 8.145 -18.341 -10.792 1.00 48.59 92 PRO A O 1
ATOM 730 N N . SER A 1 93 ? 8.751 -20.502 -10.833 1.00 39.09 93 SER A N 1
ATOM 731 C CA . SER A 1 93 ? 10.149 -20.328 -11.187 1.00 39.09 93 SER A CA 1
ATOM 732 C C . SER A 1 93 ? 10.168 -20.025 -12.683 1.00 39.09 93 SER A C 1
ATOM 734 O O . SER A 1 93 ? 10.363 -20.902 -13.514 1.00 39.09 93 SER A O 1
ATOM 736 N N . SER A 1 94 ? 9.847 -18.781 -13.016 1.00 49.03 94 SER A N 1
ATOM 737 C CA . SER A 1 94 ? 10.174 -18.121 -14.272 1.00 49.03 94 SER A CA 1
ATOM 738 C C . SER A 1 94 ? 11.140 -17.009 -13.868 1.00 49.03 94 SER A C 1
ATOM 740 O O . SER A 1 94 ? 10.788 -16.183 -13.034 1.00 49.03 94 SER A O 1
ATOM 742 N N . SER A 1 95 ? 12.373 -16.932 -14.326 1.00 49.19 95 SER A N 1
ATOM 743 C CA . SER A 1 95 ? 12.900 -17.393 -15.591 1.00 49.19 95 SER A CA 1
ATOM 744 C C . SER A 1 95 ? 14.333 -17.816 -15.319 1.00 49.19 95 SER A C 1
ATOM 746 O O . SER A 1 95 ? 15.163 -16.988 -14.950 1.00 49.19 95 SER A O 1
ATOM 748 N N . ASP A 1 96 ? 14.603 -19.104 -15.482 1.00 47.34 96 ASP A N 1
ATOM 749 C CA . ASP A 1 96 ? 15.937 -19.577 -15.817 1.00 47.34 96 ASP A CA 1
ATOM 750 C C . ASP A 1 96 ? 16.171 -19.128 -17.266 1.00 47.34 96 ASP A C 1
ATOM 752 O O . ASP A 1 96 ? 15.959 -19.871 -18.221 1.00 47.34 96 ASP A O 1
ATOM 756 N N . SER A 1 97 ? 16.441 -17.832 -17.451 1.00 51.03 97 SER A N 1
ATOM 757 C CA . SER A 1 97 ? 16.919 -17.305 -18.728 1.00 51.03 97 SER A CA 1
ATOM 758 C C . SER A 1 97 ? 18.418 -17.555 -18.800 1.00 51.03 97 SER A C 1
ATOM 760 O O . SER A 1 97 ? 19.212 -16.634 -18.947 1.00 51.03 97 SER A O 1
ATOM 762 N N . ASP A 1 98 ? 18.758 -18.842 -18.774 1.00 48.47 98 ASP A N 1
ATOM 763 C CA . ASP A 1 98 ? 19.869 -19.421 -19.521 1.00 48.47 98 ASP A CA 1
ATOM 764 C C . ASP A 1 98 ? 19.463 -19.509 -21.006 1.00 48.47 98 ASP A C 1
ATOM 766 O O . ASP A 1 98 ? 19.581 -20.528 -21.681 1.00 48.47 98 ASP A O 1
ATOM 770 N N . SER A 1 99 ? 18.894 -18.415 -21.529 1.00 47.19 99 SER A N 1
ATOM 771 C CA . SER A 1 99 ? 19.012 -18.169 -22.949 1.00 47.19 99 SER A CA 1
ATOM 772 C C . SER A 1 99 ? 20.419 -17.633 -23.099 1.00 47.19 99 SER A C 1
ATOM 774 O O . SER A 1 99 ? 20.667 -16.451 -22.838 1.00 47.19 99 SER A O 1
ATOM 776 N N . GLU A 1 100 ? 21.324 -18.500 -23.547 1.00 50.97 100 GLU A N 1
ATOM 777 C CA . GLU A 1 100 ? 22.240 -18.109 -24.606 1.00 50.97 100 GLU A CA 1
ATOM 778 C C . GLU A 1 100 ? 21.519 -17.052 -25.442 1.00 50.97 100 GLU A C 1
ATOM 780 O O . GLU A 1 100 ? 20.555 -17.342 -26.158 1.00 50.97 100 GLU A O 1
ATOM 785 N N . TYR A 1 101 ? 21.904 -15.791 -25.266 1.00 50.75 101 TYR A N 1
ATOM 786 C CA . TYR A 1 101 ? 21.496 -14.737 -26.167 1.00 50.75 101 TYR A CA 1
ATOM 787 C C . TYR A 1 101 ? 22.250 -15.033 -27.457 1.00 50.75 101 TYR A C 1
ATOM 789 O O . TYR A 1 101 ? 23.270 -14.419 -27.752 1.00 50.75 101 TYR A O 1
ATOM 797 N N . LEU A 1 102 ? 21.787 -16.046 -28.192 1.00 56.00 102 LEU A N 1
ATOM 798 C CA . LEU A 1 102 ? 21.981 -16.121 -29.619 1.00 56.00 102 LEU A CA 1
ATOM 799 C C . LEU A 1 102 ? 21.238 -14.897 -30.133 1.00 56.00 102 LEU A C 1
ATOM 801 O O . LEU A 1 102 ? 20.012 -14.852 -29.999 1.00 56.00 102 LEU A O 1
ATOM 805 N N . PRO A 1 103 ? 21.945 -13.878 -30.649 1.00 55.75 103 PRO A N 1
ATOM 806 C CA . PRO A 1 103 ? 21.308 -12.702 -31.205 1.00 55.75 103 PRO A CA 1
ATOM 807 C C . PRO A 1 103 ? 20.362 -13.189 -32.300 1.00 55.75 103 PRO A C 1
ATOM 809 O O . PRO A 1 103 ? 20.796 -13.608 -33.375 1.00 55.75 103 PRO A O 1
ATOM 812 N N . THR A 1 104 ? 19.066 -13.229 -31.989 1.00 50.81 104 THR A N 1
ATOM 813 C CA . THR A 1 104 ? 18.043 -13.749 -32.885 1.00 50.81 104 THR A CA 1
ATOM 814 C C . THR A 1 104 ? 18.064 -12.905 -34.136 1.00 50.81 104 THR A C 1
ATOM 816 O O . THR A 1 104 ? 17.629 -11.755 -34.132 1.00 50.81 104 THR A O 1
ATOM 819 N N . GLY A 1 105 ? 18.587 -13.493 -35.206 1.00 45.38 105 GLY A N 1
ATOM 820 C CA . GLY A 1 105 ? 18.307 -13.062 -36.560 1.00 45.38 105 GLY A CA 1
ATOM 821 C C . GLY A 1 105 ? 18.690 -11.621 -36.860 1.00 45.38 105 GLY A C 1
ATOM 822 O O . GLY A 1 105 ? 18.015 -10.993 -37.680 1.00 45.38 105 GLY A O 1
ATOM 823 N N . HIS A 1 106 ? 19.818 -11.130 -36.329 1.00 45.19 106 HIS A N 1
ATOM 824 C CA . HIS A 1 106 ? 20.622 -10.285 -37.201 1.00 45.19 106 HIS A CA 1
ATOM 825 C C . HIS A 1 106 ? 20.972 -11.208 -38.361 1.00 45.19 106 HIS A C 1
ATOM 827 O O . HIS A 1 106 ? 21.847 -12.067 -38.254 1.00 45.19 106 HIS A O 1
ATOM 833 N N . LYS A 1 107 ? 20.191 -11.109 -39.442 1.00 52.59 107 LYS A N 1
ATOM 834 C CA . LYS A 1 107 ? 20.669 -11.454 -40.766 1.00 52.59 107 LYS A CA 1
ATOM 835 C C . LYS A 1 107 ? 21.953 -10.661 -40.847 1.00 52.59 107 LYS A C 1
ATOM 837 O O . LYS A 1 107 ? 21.905 -9.457 -41.086 1.00 52.59 107 LYS A O 1
ATOM 842 N N . GLN A 1 108 ? 23.068 -11.307 -40.510 1.00 48.25 108 GLN A N 1
ATOM 843 C CA . GLN A 1 108 ? 24.362 -10.857 -40.943 1.00 48.25 108 GLN A CA 1
ATOM 844 C C . GLN A 1 108 ? 24.115 -10.681 -42.424 1.00 48.25 108 GLN A C 1
ATOM 846 O O . GLN A 1 108 ? 23.822 -11.642 -43.138 1.00 48.25 108 GLN A O 1
ATOM 851 N N . ILE A 1 109 ? 24.021 -9.423 -42.839 1.00 52.31 109 ILE A N 1
ATOM 852 C CA . ILE A 1 109 ? 24.206 -9.078 -44.226 1.00 52.31 109 ILE A CA 1
ATOM 853 C C . ILE A 1 109 ? 25.568 -9.696 -44.466 1.00 52.31 109 ILE A C 1
ATOM 855 O O . ILE A 1 109 ? 26.548 -9.222 -43.896 1.00 52.31 109 ILE A O 1
ATOM 859 N N . ILE A 1 110 ? 25.561 -10.872 -45.101 1.00 50.50 110 ILE A N 1
ATOM 860 C CA . ILE A 1 110 ? 26.744 -11.644 -45.428 1.00 50.50 110 ILE A CA 1
ATOM 861 C C . ILE A 1 110 ? 27.526 -10.672 -46.287 1.00 50.50 110 ILE A C 1
ATOM 863 O O . ILE A 1 110 ? 27.225 -10.482 -47.469 1.00 50.50 110 ILE A O 1
ATOM 867 N N . LEU A 1 111 ? 28.432 -9.955 -45.627 1.00 54.34 111 LEU A N 1
ATOM 868 C CA . LEU A 1 111 ? 29.392 -9.068 -46.227 1.00 54.34 111 LEU A CA 1
ATOM 869 C C . LEU A 1 111 ? 30.283 -10.039 -46.979 1.00 54.34 111 LEU A C 1
ATOM 871 O O . LEU A 1 111 ? 31.172 -10.664 -46.414 1.00 54.34 111 LEU A O 1
ATOM 875 N N . SER A 1 112 ? 29.870 -10.318 -48.209 1.00 51.56 112 SER A N 1
ATOM 876 C CA . SER A 1 112 ? 30.488 -11.306 -49.065 1.00 51.56 112 SER A CA 1
ATOM 877 C C . SER A 1 112 ? 31.910 -10.821 -49.276 1.00 51.56 112 SER A C 1
ATOM 879 O O . SER A 1 112 ? 32.120 -9.837 -49.987 1.00 51.56 112 SER A O 1
ATOM 881 N N . GLU A 1 113 ? 32.861 -11.459 -48.593 1.00 47.59 113 GLU A N 1
ATOM 882 C CA . GLU A 1 113 ? 34.293 -11.239 -48.752 1.00 47.59 113 GLU A CA 1
ATOM 883 C C . GLU A 1 113 ? 34.656 -11.596 -50.194 1.00 47.59 113 GLU A C 1
ATOM 885 O O . GLU A 1 113 ? 35.003 -12.724 -50.540 1.00 47.59 113 GLU A O 1
ATOM 890 N N . SER A 1 114 ? 34.485 -10.620 -51.081 1.00 51.66 114 SER A N 1
ATOM 891 C CA . SER A 1 114 ? 34.894 -10.717 -52.469 1.00 51.66 114 SER A CA 1
ATOM 892 C C . SER A 1 114 ? 36.411 -10.624 -52.476 1.00 51.66 114 SER A C 1
ATOM 894 O O . SER A 1 114 ? 36.987 -9.548 -52.337 1.00 51.66 114 SER A O 1
ATOM 896 N N . LYS A 1 115 ? 37.047 -11.790 -52.583 1.00 55.56 115 LYS A N 1
ATOM 897 C CA . LYS A 1 115 ? 38.477 -11.981 -52.814 1.00 55.56 115 LYS A CA 1
ATOM 898 C C . LYS A 1 115 ? 38.861 -11.320 -54.143 1.00 55.56 115 LYS A C 1
ATOM 900 O O . LYS A 1 115 ? 38.794 -11.948 -55.193 1.00 55.56 115 LYS A O 1
ATOM 905 N N . SER A 1 116 ? 39.203 -10.036 -54.103 1.00 53.31 116 SER A N 1
ATOM 906 C CA . SER A 1 116 ? 39.698 -9.283 -55.255 1.00 53.31 116 SER A CA 1
ATOM 907 C C . SER A 1 116 ? 41.222 -9.216 -55.207 1.00 53.31 116 SER A C 1
ATOM 909 O O . SER A 1 116 ? 41.796 -8.473 -54.408 1.00 53.31 116 SER A O 1
ATOM 911 N N . GLU A 1 117 ? 41.857 -10.024 -56.056 1.00 53.25 117 GLU A N 1
ATOM 912 C CA . GLU A 1 117 ? 43.273 -9.921 -56.404 1.00 53.25 117 GLU A CA 1
ATOM 913 C C . GLU A 1 117 ? 43.585 -8.561 -57.049 1.00 53.25 117 GLU A C 1
ATOM 915 O O . GLU A 1 117 ? 42.771 -7.949 -57.740 1.00 53.25 117 GLU A O 1
ATOM 920 N N . SER A 1 118 ? 44.783 -8.081 -56.737 1.00 64.75 118 SER A N 1
ATOM 921 C CA . SER A 1 118 ? 45.303 -6.728 -56.904 1.00 64.75 118 SER A CA 1
ATOM 922 C C . SER A 1 118 ? 45.363 -6.224 -58.352 1.00 64.75 118 SER A C 1
ATOM 924 O O . SER A 1 118 ? 46.099 -6.777 -59.168 1.00 64.75 118 SER A O 1
ATOM 926 N N . PHE A 1 119 ? 44.716 -5.085 -58.618 1.00 54.09 119 PHE A N 1
ATOM 927 C CA . PHE A 1 119 ? 45.042 -4.193 -59.736 1.00 54.09 119 PHE A CA 1
ATOM 928 C C . PHE A 1 119 ? 45.333 -2.793 -59.169 1.00 54.09 119 PHE A C 1
ATOM 930 O O . PHE A 1 119 ? 44.501 -2.211 -58.472 1.00 54.09 119 PHE A O 1
ATOM 937 N N . ILE A 1 120 ? 46.559 -2.313 -59.379 1.00 59.53 120 ILE A N 1
ATOM 938 C CA . ILE A 1 120 ? 47.158 -1.150 -58.711 1.00 59.53 120 ILE A CA 1
ATOM 939 C C . ILE A 1 120 ? 46.851 0.140 -59.501 1.00 59.53 120 ILE A C 1
ATOM 941 O O . ILE A 1 120 ? 47.022 0.181 -60.713 1.00 59.53 120 ILE A O 1
ATOM 945 N N . ASP A 1 121 ? 46.432 1.169 -58.752 1.00 55.62 121 ASP A N 1
ATOM 946 C CA . ASP A 1 121 ? 46.576 2.629 -58.967 1.00 55.62 121 ASP A CA 1
ATOM 947 C C . ASP A 1 121 ? 45.371 3.518 -59.350 1.00 55.62 121 ASP A C 1
ATOM 949 O O . ASP A 1 121 ? 45.375 4.691 -58.996 1.00 55.62 121 ASP A O 1
ATOM 953 N N . GLU A 1 122 ? 44.262 3.008 -59.899 1.00 57.09 122 GLU A N 1
ATOM 954 C CA . GLU A 1 122 ? 43.022 3.821 -60.070 1.00 57.09 122 GLU A CA 1
ATOM 955 C C . GLU A 1 122 ? 41.867 3.416 -59.127 1.00 57.09 122 GLU A C 1
ATOM 957 O O . GLU A 1 122 ? 40.828 4.075 -59.051 1.00 57.09 122 GLU A O 1
ATOM 962 N N . GLY A 1 123 ? 42.049 2.354 -58.335 1.00 59.12 123 GLY A N 1
ATOM 963 C CA . GLY A 1 123 ? 41.025 1.816 -57.426 1.00 59.12 123 GLY A CA 1
ATOM 964 C C . GLY A 1 123 ? 40.795 2.614 -56.131 1.00 59.12 123 GLY A C 1
ATOM 965 O O . GLY A 1 123 ? 39.791 2.391 -55.450 1.00 59.12 123 GLY A O 1
ATOM 966 N N . SER A 1 124 ? 41.684 3.555 -55.790 1.00 77.19 124 SER A N 1
ATOM 967 C CA . SER A 1 124 ? 41.665 4.267 -54.498 1.00 77.19 124 SER A CA 1
ATOM 968 C C . SER A 1 124 ? 40.420 5.151 -54.318 1.00 77.19 124 SER A C 1
ATOM 970 O O . SER A 1 124 ? 39.754 5.108 -53.280 1.00 77.19 124 SER A O 1
ATOM 972 N N . VAL A 1 125 ? 40.020 5.885 -55.365 1.00 81.62 125 VAL A N 1
ATOM 973 C CA . VAL A 1 125 ? 38.863 6.800 -55.311 1.00 81.62 125 VAL A CA 1
ATOM 974 C C . VAL A 1 125 ? 37.539 6.031 -55.207 1.00 81.62 125 VAL A C 1
ATOM 976 O O . VAL A 1 125 ? 36.648 6.413 -54.446 1.00 81.62 125 VAL A O 1
ATOM 979 N N . ARG A 1 126 ? 37.412 4.904 -55.920 1.00 85.19 126 ARG A N 1
ATOM 980 C CA . ARG A 1 126 ? 36.196 4.074 -55.898 1.00 85.19 126 ARG A CA 1
ATOM 981 C C . ARG A 1 126 ? 36.020 3.353 -54.558 1.00 85.19 126 ARG A C 1
ATOM 983 O O . ARG A 1 126 ? 34.897 3.273 -54.062 1.00 85.19 126 ARG A O 1
ATOM 990 N N . GLY A 1 127 ? 37.110 2.886 -53.945 1.00 86.69 127 GLY A N 1
ATOM 991 C CA . GLY A 1 127 ? 37.075 2.292 -52.605 1.00 86.69 127 GLY A CA 1
ATOM 992 C C . GLY A 1 127 ? 36.592 3.283 -51.542 1.00 86.69 127 GLY A C 1
ATOM 993 O O . GLY A 1 127 ? 35.703 2.963 -50.752 1.00 86.69 127 GLY A O 1
ATOM 994 N N . ALA A 1 128 ? 37.096 4.521 -51.578 1.00 90.88 128 ALA A N 1
ATOM 995 C CA . ALA A 1 128 ? 36.648 5.578 -50.672 1.00 90.88 128 ALA A CA 1
ATOM 996 C C . ALA A 1 128 ? 35.145 5.881 -50.819 1.00 90.88 128 ALA A C 1
ATOM 998 O O . ALA A 1 128 ? 34.448 6.040 -49.816 1.00 90.88 128 ALA A O 1
ATOM 999 N N . GLN A 1 129 ? 34.623 5.897 -52.051 1.00 92.81 129 GLN A N 1
ATOM 1000 C CA . GLN A 1 129 ? 33.201 6.137 -52.308 1.00 92.81 129 GLN A CA 1
ATOM 1001 C C . GLN A 1 129 ? 32.302 5.030 -51.736 1.00 92.81 129 GLN A C 1
ATOM 1003 O O . GLN A 1 129 ? 31.288 5.333 -51.105 1.00 92.81 129 GLN A O 1
ATOM 1008 N N . ILE A 1 130 ? 32.669 3.758 -51.921 1.00 93.19 130 ILE A N 1
ATOM 1009 C CA . ILE A 1 130 ? 31.897 2.618 -51.395 1.00 93.19 130 ILE A CA 1
ATOM 1010 C C . ILE A 1 130 ? 31.907 2.623 -49.863 1.00 93.19 130 ILE A C 1
ATOM 1012 O O . ILE A 1 130 ? 30.864 2.423 -49.233 1.00 93.19 130 ILE A O 1
ATOM 1016 N N . ASN A 1 131 ? 33.058 2.916 -49.256 1.00 94.31 131 ASN A N 1
ATOM 1017 C CA . ASN A 1 131 ? 33.172 3.018 -47.803 1.00 94.31 131 ASN A CA 1
ATOM 1018 C C . ASN A 1 131 ? 32.307 4.160 -47.261 1.00 94.31 131 ASN A C 1
ATOM 1020 O O . ASN A 1 131 ? 31.568 3.956 -46.300 1.00 94.31 131 ASN A O 1
ATOM 1024 N N . ALA A 1 132 ? 32.318 5.328 -47.910 1.00 95.50 132 ALA A N 1
ATOM 1025 C CA . ALA A 1 132 ? 31.467 6.452 -47.528 1.00 95.50 132 ALA A CA 1
ATOM 1026 C C . ALA A 1 132 ? 29.970 6.104 -47.621 1.00 95.50 132 ALA A C 1
ATOM 1028 O O . ALA A 1 132 ? 29.209 6.395 -46.700 1.00 95.50 132 ALA A O 1
ATOM 1029 N N . GLN A 1 133 ? 29.542 5.430 -48.693 1.00 96.31 133 GLN A N 1
ATOM 1030 C CA . GLN A 1 133 ? 28.155 4.970 -48.838 1.00 96.31 133 GLN A CA 1
ATOM 1031 C C . GLN A 1 133 ? 27.764 3.963 -47.751 1.00 96.31 133 GLN A C 1
ATOM 1033 O O . GLN A 1 133 ? 26.687 4.074 -47.168 1.00 96.31 133 GLN A O 1
ATOM 1038 N N . THR A 1 134 ? 28.651 3.016 -47.448 1.00 95.31 134 THR A N 1
ATOM 1039 C CA . THR A 1 134 ? 28.425 1.997 -46.414 1.00 95.31 134 THR A CA 1
ATOM 1040 C C . THR A 1 134 ? 28.308 2.627 -45.027 1.00 95.31 134 THR A C 1
ATOM 1042 O O . THR A 1 134 ? 27.401 2.281 -44.270 1.00 95.31 134 THR A O 1
ATOM 1045 N N . VAL A 1 135 ? 29.178 3.590 -44.706 1.00 96.88 135 VAL A N 1
ATOM 1046 C CA . VAL A 1 135 ? 29.126 4.341 -43.443 1.00 96.88 135 VAL A CA 1
ATOM 1047 C C . VAL A 1 135 ? 27.839 5.160 -43.345 1.00 96.88 135 VAL A C 1
ATOM 1049 O O . VAL A 1 135 ? 27.181 5.139 -42.312 1.00 96.88 135 VAL A O 1
ATOM 1052 N N . ASN A 1 136 ? 27.419 5.832 -44.416 1.00 97.19 136 ASN A N 1
ATOM 1053 C CA . ASN A 1 136 ? 26.165 6.589 -44.394 1.00 97.19 136 ASN A CA 1
ATOM 1054 C C . ASN A 1 136 ? 24.950 5.672 -44.185 1.00 97.19 136 ASN A C 1
ATOM 1056 O O . ASN A 1 136 ? 24.088 5.964 -43.358 1.00 97.19 136 ASN A O 1
ATOM 1060 N N . ALA A 1 137 ? 24.913 4.520 -44.862 1.00 96.75 137 ALA A N 1
ATOM 1061 C CA . ALA A 1 137 ? 23.841 3.545 -44.685 1.00 96.75 137 ALA A CA 1
ATOM 1062 C C . ALA A 1 137 ? 23.786 2.990 -43.251 1.00 96.75 137 ALA A C 1
ATOM 1064 O O . ALA A 1 137 ? 22.696 2.829 -42.695 1.00 96.75 137 ALA A O 1
ATOM 1065 N N . SER A 1 138 ? 24.939 2.713 -42.630 1.00 98.06 138 SER A N 1
ATOM 1066 C CA . SER A 1 138 ? 24.981 2.245 -41.241 1.00 98.06 138 SER A CA 1
ATOM 1067 C C . SER A 1 138 ? 24.540 3.331 -40.258 1.00 98.06 138 SER A C 1
ATOM 1069 O O . SER A 1 138 ? 23.768 3.035 -39.344 1.00 98.06 138 SER A O 1
ATOM 1071 N N . VAL A 1 139 ? 24.924 4.591 -40.487 1.00 97.75 139 VAL A N 1
ATOM 1072 C CA . VAL A 1 139 ? 24.446 5.745 -39.707 1.00 97.75 139 VAL A CA 1
ATOM 1073 C C . VAL A 1 139 ? 22.920 5.869 -39.782 1.00 97.75 139 VAL A C 1
ATOM 1075 O O . VAL A 1 139 ? 22.271 6.009 -38.745 1.00 97.75 139 VAL A O 1
ATOM 1078 N N . ASP A 1 140 ? 22.323 5.734 -40.967 1.00 97.56 140 ASP A N 1
ATOM 1079 C CA . ASP A 1 140 ? 20.865 5.802 -41.136 1.00 97.56 140 ASP A CA 1
ATOM 1080 C C . ASP A 1 140 ? 20.123 4.638 -40.461 1.00 97.56 140 ASP A C 1
ATOM 1082 O O . ASP A 1 140 ? 18.997 4.802 -39.978 1.00 97.56 140 ASP A O 1
ATOM 1086 N N . ILE A 1 141 ? 20.726 3.444 -40.427 1.00 98.06 141 ILE A N 1
ATOM 1087 C CA . ILE A 1 141 ? 20.182 2.290 -39.694 1.00 98.06 141 ILE A CA 1
ATOM 1088 C C . ILE A 1 141 ? 20.214 2.562 -38.188 1.00 98.06 141 ILE A C 1
ATOM 1090 O O . ILE A 1 141 ? 19.191 2.387 -37.522 1.00 98.06 141 ILE A O 1
ATOM 1094 N N . ILE A 1 142 ? 21.352 3.024 -37.660 1.00 98.12 142 ILE A N 1
ATOM 1095 C CA . ILE A 1 142 ? 21.512 3.344 -36.234 1.00 98.12 142 ILE A CA 1
ATOM 1096 C C . ILE A 1 142 ? 20.526 4.438 -35.825 1.00 98.12 142 ILE A C 1
ATOM 1098 O O . ILE A 1 142 ? 19.844 4.296 -34.812 1.00 98.12 142 ILE A O 1
ATOM 1102 N N . LYS A 1 143 ? 20.386 5.490 -36.638 1.00 98.56 143 LYS A N 1
ATOM 1103 C CA . LYS A 1 143 ? 19.451 6.588 -36.376 1.00 98.56 143 LYS A CA 1
ATOM 1104 C C . LYS A 1 143 ? 18.007 6.097 -36.261 1.00 98.56 143 LYS A C 1
ATOM 1106 O O . LYS A 1 143 ? 17.344 6.390 -35.271 1.00 98.56 143 LYS A O 1
ATOM 1111 N N . ARG A 1 144 ? 17.537 5.298 -37.225 1.00 97.62 144 ARG A N 1
ATOM 1112 C CA . ARG A 1 144 ? 16.183 4.717 -37.180 1.00 97.62 144 ARG A CA 1
ATOM 1113 C C . ARG A 1 144 ? 15.992 3.780 -35.988 1.00 97.62 144 ARG A C 1
ATOM 1115 O O . ARG A 1 144 ? 14.924 3.786 -35.382 1.00 97.62 144 ARG A O 1
ATOM 1122 N N . SER A 1 145 ? 17.013 2.993 -35.643 1.00 98.19 145 SER A N 1
ATOM 1123 C CA . SER A 1 145 ? 16.978 2.111 -34.471 1.00 98.19 145 SER A CA 1
ATOM 1124 C C . SER A 1 145 ? 16.848 2.905 -33.170 1.00 98.19 145 SER A C 1
ATOM 1126 O O . SER A 1 145 ? 16.023 2.562 -32.329 1.00 98.19 145 SER A O 1
ATOM 1128 N N . LEU A 1 146 ? 17.616 3.988 -33.026 1.00 98.19 146 LEU A N 1
ATOM 1129 C CA . LEU A 1 146 ? 17.571 4.868 -31.859 1.00 98.19 146 LEU A CA 1
ATOM 1130 C C . LEU A 1 146 ? 16.205 5.557 -31.721 1.00 98.19 146 LEU A C 1
ATOM 1132 O O . LEU A 1 146 ? 15.643 5.612 -30.629 1.00 98.19 146 LEU A O 1
ATOM 1136 N N . GLU A 1 147 ? 15.646 6.056 -32.825 1.00 98.50 147 GLU A N 1
ATOM 1137 C CA . GLU A 1 147 ? 14.308 6.657 -32.837 1.00 98.50 147 GLU A CA 1
ATOM 1138 C C . GLU A 1 147 ? 13.232 5.638 -32.423 1.00 98.50 147 GLU A C 1
ATOM 1140 O O . GLU A 1 147 ? 12.382 5.944 -31.583 1.00 98.50 147 GLU A O 1
ATOM 1145 N N . ALA A 1 148 ? 13.297 4.406 -32.940 1.00 97.62 148 ALA A N 1
ATOM 1146 C CA . ALA A 1 148 ? 12.379 3.336 -32.557 1.00 97.62 148 ALA A CA 1
ATOM 1147 C C . ALA A 1 148 ? 12.479 3.004 -31.057 1.00 97.62 148 ALA A C 1
ATOM 1149 O O . ALA A 1 148 ? 11.455 2.951 -30.370 1.00 97.62 148 ALA A O 1
ATOM 1150 N N . GLU A 1 149 ? 13.691 2.865 -30.520 1.00 98.00 149 GLU A N 1
ATOM 1151 C CA . GLU A 1 149 ? 13.908 2.611 -29.092 1.00 98.00 149 GLU A CA 1
ATOM 1152 C C . GLU A 1 149 ? 13.355 3.750 -28.221 1.00 98.00 149 GLU A C 1
ATOM 1154 O O . GLU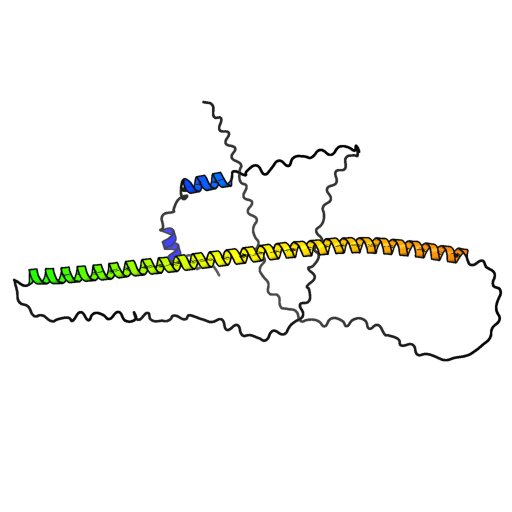 A 1 149 ? 12.663 3.505 -27.229 1.00 98.00 149 GLU A O 1
ATOM 1159 N N . MET A 1 150 ? 13.558 5.006 -28.630 1.00 98.12 150 MET A N 1
ATOM 1160 C CA . MET A 1 150 ? 13.006 6.165 -27.927 1.00 98.12 150 MET A CA 1
ATOM 1161 C C . MET A 1 150 ? 11.477 6.153 -27.888 1.00 98.12 150 MET A C 1
ATOM 1163 O O . MET A 1 150 ? 10.882 6.441 -26.843 1.00 98.12 150 MET A O 1
ATOM 1167 N N . THR A 1 151 ? 10.821 5.770 -28.988 1.00 98.44 151 THR A N 1
ATOM 1168 C CA . THR A 1 151 ? 9.358 5.626 -28.993 1.00 98.44 151 THR A CA 1
ATOM 1169 C C . THR A 1 151 ? 8.888 4.511 -28.057 1.00 98.44 151 THR A C 1
ATOM 1171 O O . THR A 1 151 ? 7.938 4.716 -27.297 1.00 98.44 151 THR A O 1
ATOM 1174 N N . GLN A 1 152 ? 9.580 3.367 -28.034 1.00 98.25 152 GLN A N 1
ATOM 1175 C CA . GLN A 1 152 ? 9.249 2.241 -27.161 1.00 98.25 152 GLN A CA 1
ATOM 1176 C C . GLN A 1 152 ? 9.414 2.601 -25.679 1.00 98.25 152 GLN A C 1
ATOM 1178 O O . GLN A 1 152 ? 8.519 2.323 -24.876 1.00 98.25 152 GLN A O 1
ATOM 1183 N N . LEU A 1 153 ? 10.510 3.272 -25.315 1.00 97.56 153 LEU A N 1
ATOM 1184 C CA . LEU A 1 153 ? 10.732 3.772 -23.956 1.00 97.56 153 LEU A CA 1
ATOM 1185 C C . LEU A 1 153 ? 9.659 4.789 -23.547 1.00 97.56 153 LEU A C 1
ATOM 1187 O O . LEU A 1 153 ? 9.173 4.753 -22.414 1.00 97.56 153 LEU A O 1
ATOM 1191 N N . GLY A 1 154 ? 9.227 5.649 -24.473 1.00 97.75 154 GLY A N 1
ATOM 1192 C CA . GLY A 1 154 ? 8.112 6.569 -24.253 1.00 97.75 154 GLY A CA 1
ATOM 1193 C C . GLY A 1 154 ? 6.794 5.850 -23.938 1.00 97.75 154 GLY A C 1
ATOM 1194 O O . GLY A 1 154 ? 6.082 6.247 -23.012 1.00 97.75 154 GLY A O 1
ATOM 1195 N N . VAL A 1 155 ? 6.482 4.771 -24.662 1.00 97.81 155 VAL A N 1
ATOM 1196 C CA . VAL A 1 155 ? 5.300 3.929 -24.401 1.00 97.81 155 VAL A CA 1
ATOM 1197 C C . VAL A 1 155 ? 5.413 3.231 -23.044 1.00 97.81 155 VAL A C 1
ATOM 1199 O O . VAL A 1 155 ? 4.470 3.284 -22.252 1.00 97.81 155 VAL A O 1
ATOM 1202 N N . ALA A 1 156 ? 6.566 2.630 -22.741 1.00 97.94 156 ALA A N 1
ATOM 1203 C CA . ALA A 1 156 ? 6.799 1.942 -21.473 1.00 97.94 156 ALA A CA 1
ATOM 1204 C C . ALA A 1 156 ? 6.663 2.890 -20.271 1.00 97.94 156 ALA A C 1
ATOM 1206 O O . ALA A 1 156 ? 6.005 2.548 -19.287 1.00 97.94 156 ALA A O 1
ATOM 1207 N N . ARG A 1 157 ? 7.205 4.112 -20.368 1.00 98.56 157 ARG A N 1
ATOM 1208 C CA . ARG A 1 157 ? 7.063 5.139 -19.328 1.00 98.56 157 ARG A CA 1
ATOM 1209 C C . ARG A 1 157 ? 5.596 5.471 -19.054 1.00 98.56 157 ARG A C 1
ATOM 1211 O O . ARG A 1 157 ? 5.191 5.467 -17.896 1.00 98.56 157 ARG A O 1
ATOM 1218 N N . LYS A 1 158 ? 4.801 5.712 -20.103 1.00 98.62 158 LYS A N 1
ATOM 1219 C CA . LYS A 1 158 ? 3.362 6.005 -19.966 1.00 98.62 158 LYS A CA 1
ATOM 1220 C C . LYS A 1 158 ? 2.591 4.841 -19.341 1.00 98.62 158 LYS A C 1
ATOM 1222 O O . LYS A 1 158 ? 1.701 5.066 -18.530 1.00 98.62 158 LYS A O 1
ATOM 1227 N N . ALA A 1 159 ? 2.939 3.601 -19.687 1.00 98.00 159 ALA A N 1
ATOM 1228 C CA . ALA A 1 159 ? 2.315 2.420 -19.094 1.00 98.00 159 ALA A CA 1
ATOM 1229 C C . ALA A 1 159 ? 2.612 2.302 -17.587 1.00 98.00 159 ALA A C 1
ATOM 1231 O O . ALA A 1 159 ? 1.712 1.999 -16.806 1.00 98.00 159 ALA A O 1
ATOM 1232 N N . ILE A 1 160 ? 3.854 2.578 -17.173 1.00 96.75 160 ILE A N 1
ATOM 1233 C CA . ILE A 1 160 ? 4.244 2.600 -15.754 1.00 96.75 160 ILE A CA 1
ATOM 1234 C C . ILE A 1 160 ? 3.502 3.713 -15.003 1.00 96.75 160 ILE A C 1
ATOM 1236 O O . ILE A 1 160 ? 3.016 3.485 -13.898 1.00 96.75 160 ILE A O 1
ATOM 1240 N N . GLU A 1 161 ? 3.391 4.900 -15.600 1.00 98.44 161 GLU A N 1
ATOM 1241 C CA . GLU A 1 161 ? 2.662 6.033 -15.022 1.00 98.44 161 GLU A CA 1
ATOM 1242 C C . GLU A 1 161 ? 1.182 5.689 -14.786 1.00 98.44 161 GLU A C 1
ATOM 1244 O O . GLU A 1 161 ? 0.705 5.805 -13.658 1.00 98.44 161 GLU A O 1
ATOM 1249 N N . ALA A 1 162 ? 0.502 5.120 -15.786 1.00 98.31 162 ALA A N 1
ATOM 1250 C CA . ALA A 1 162 ? -0.885 4.669 -15.655 1.00 98.31 162 ALA A CA 1
ATOM 1251 C C . ALA A 1 162 ? -1.066 3.576 -14.581 1.00 98.31 162 ALA A C 1
ATOM 1253 O O . ALA A 1 162 ? -2.012 3.615 -13.793 1.00 98.31 162 ALA A O 1
ATOM 1254 N N . ALA A 1 163 ? -0.147 2.606 -14.507 1.00 98.25 163 ALA A N 1
ATOM 1255 C CA . ALA A 1 163 ? -0.194 1.561 -13.484 1.00 98.25 163 ALA A CA 1
ATOM 1256 C C . ALA A 1 163 ? 0.003 2.124 -12.063 1.00 98.25 163 ALA A C 1
ATOM 1258 O O . ALA A 1 163 ? -0.623 1.648 -11.111 1.00 98.25 163 ALA A O 1
ATOM 1259 N N . ASN A 1 164 ? 0.848 3.148 -11.909 1.00 97.94 164 ASN A N 1
ATOM 1260 C CA . ASN A 1 164 ? 1.044 3.831 -10.633 1.00 97.94 164 ASN A CA 1
ATOM 1261 C C . ASN A 1 164 ? -0.207 4.614 -10.218 1.00 97.94 164 ASN A C 1
ATOM 1263 O O . ASN A 1 164 ? -0.615 4.519 -9.060 1.00 97.94 164 ASN A O 1
ATOM 1267 N N . GLU A 1 165 ? -0.851 5.331 -11.141 1.00 98.19 165 GLU A N 1
ATOM 1268 C CA . GLU A 1 165 ? -2.134 5.999 -10.880 1.00 98.19 165 GLU A CA 1
ATOM 1269 C C . GLU A 1 165 ? -3.206 4.996 -10.421 1.00 98.19 165 GLU A C 1
ATOM 1271 O O . GLU A 1 165 ? -3.883 5.205 -9.408 1.00 98.19 165 GLU A O 1
ATOM 1276 N N . GLU A 1 166 ? -3.314 3.847 -11.095 1.00 98.56 166 GLU A N 1
ATOM 1277 C CA . GLU A 1 166 ? -4.231 2.776 -10.695 1.00 98.56 166 GLU A CA 1
ATOM 1278 C C . GLU A 1 166 ? -3.900 2.230 -9.292 1.00 98.56 166 GLU A C 1
ATOM 1280 O O . GLU A 1 166 ? -4.795 1.968 -8.482 1.00 98.56 166 GLU A O 1
ATOM 1285 N N . LEU A 1 167 ? -2.618 2.070 -8.963 1.00 98.56 167 LEU A N 1
ATOM 1286 C CA . LEU A 1 167 ? -2.200 1.641 -7.630 1.00 98.56 167 LEU A CA 1
ATOM 1287 C C . LEU A 1 167 ? -2.581 2.669 -6.557 1.00 98.56 167 LEU A C 1
ATOM 1289 O O . LEU A 1 167 ? -3.106 2.277 -5.510 1.00 98.56 167 LEU A O 1
ATOM 1293 N N . HIS A 1 168 ? -2.359 3.960 -6.814 1.00 98.56 168 HIS A N 1
ATOM 1294 C CA . HIS A 1 168 ? -2.719 5.037 -5.891 1.00 98.56 168 HIS A CA 1
ATOM 1295 C C . HIS A 1 168 ? -4.222 5.039 -5.591 1.00 98.56 168 HIS A C 1
ATOM 1297 O O . HIS A 1 168 ? -4.609 4.948 -4.425 1.00 98.56 168 HIS A O 1
ATOM 1303 N N . THR A 1 169 ? -5.073 4.982 -6.619 1.00 98.19 169 THR A N 1
ATOM 1304 C CA . THR A 1 169 ? -6.536 4.934 -6.423 1.00 98.19 169 THR A CA 1
ATOM 1305 C C . THR A 1 169 ? -6.994 3.717 -5.603 1.00 98.19 169 THR A C 1
ATOM 1307 O O . THR A 1 169 ? -7.894 3.821 -4.758 1.00 98.19 169 THR A O 1
ATOM 1310 N N . LYS A 1 170 ? -6.356 2.550 -5.788 1.00 98.44 170 LYS A N 1
ATOM 1311 C CA . LYS A 1 170 ? -6.619 1.343 -4.981 1.00 98.44 170 LYS A CA 1
ATOM 1312 C C . LYS A 1 170 ? -6.206 1.521 -3.521 1.00 98.44 170 LYS A C 1
ATOM 1314 O O . LYS A 1 170 ? -6.931 1.071 -2.627 1.00 98.44 170 LYS A O 1
ATOM 1319 N N . VAL A 1 171 ? -5.052 2.140 -3.272 1.00 98.56 171 VAL A N 1
ATOM 1320 C CA . VAL A 1 171 ? -4.569 2.434 -1.915 1.00 98.56 171 VAL A CA 1
ATOM 1321 C C . VAL A 1 171 ? -5.532 3.382 -1.204 1.00 98.56 171 VAL A C 1
ATOM 1323 O O . VAL A 1 171 ? -5.964 3.061 -0.094 1.00 98.56 171 VAL A O 1
ATOM 1326 N N . ASP A 1 172 ? -5.954 4.458 -1.863 1.00 98.62 172 ASP A N 1
ATOM 1327 C CA . ASP A 1 172 ? -6.885 5.444 -1.301 1.00 98.62 172 ASP A CA 1
ATOM 1328 C C . ASP A 1 172 ? -8.243 4.817 -0.975 1.00 98.62 172 ASP A C 1
ATOM 1330 O O . ASP A 1 172 ? -8.773 4.971 0.127 1.00 98.62 172 ASP A O 1
ATOM 1334 N N . THR A 1 173 ? -8.771 4.000 -1.890 1.00 98.44 173 THR A N 1
ATOM 1335 C CA . THR A 1 173 ? -10.016 3.254 -1.658 1.00 98.44 173 THR A CA 1
ATOM 1336 C C . THR A 1 173 ? -9.911 2.366 -0.417 1.00 98.44 173 THR A C 1
ATOM 1338 O O . THR A 1 173 ? -10.831 2.306 0.404 1.00 98.44 173 THR A O 1
ATOM 1341 N N . ARG A 1 174 ? -8.785 1.662 -0.249 1.00 98.62 174 ARG A N 1
ATOM 1342 C CA . ARG A 1 174 ? -8.566 0.791 0.911 1.00 98.62 174 ARG A CA 1
ATOM 1343 C C . ARG A 1 174 ? -8.413 1.590 2.205 1.00 98.62 174 ARG A C 1
ATOM 1345 O O . ARG A 1 174 ? -8.888 1.121 3.240 1.00 98.62 174 ARG A O 1
ATOM 1352 N N . LEU A 1 175 ? -7.777 2.757 2.153 1.00 98.69 175 LEU A N 1
ATOM 1353 C CA . LEU A 1 175 ? -7.634 3.652 3.298 1.00 98.69 175 LEU A CA 1
ATOM 1354 C C . LEU A 1 175 ? -9.010 4.115 3.795 1.00 98.69 175 LEU A C 1
ATOM 1356 O O . LEU A 1 175 ? -9.337 3.882 4.958 1.00 98.69 175 LEU A O 1
ATOM 1360 N N . ILE A 1 176 ? -9.864 4.605 2.892 1.00 98.44 176 ILE A N 1
ATOM 1361 C CA . ILE A 1 176 ? -11.246 5.014 3.203 1.00 98.44 176 ILE A CA 1
ATOM 1362 C C . ILE A 1 176 ? -12.043 3.852 3.822 1.00 98.44 176 ILE A C 1
ATOM 1364 O O . ILE A 1 176 ? -12.756 4.017 4.815 1.00 98.44 176 ILE A O 1
ATOM 1368 N N . GLN A 1 177 ? -11.909 2.638 3.278 1.00 98.44 177 GLN A N 1
ATOM 1369 C CA . GLN A 1 177 ? -12.578 1.458 3.839 1.00 98.44 177 GLN A CA 1
ATOM 1370 C C . GLN A 1 177 ? -12.100 1.114 5.255 1.00 98.44 177 GLN A C 1
ATOM 1372 O O . GLN A 1 177 ? -12.901 0.664 6.080 1.00 98.44 177 GLN A O 1
ATOM 1377 N N . LEU A 1 178 ? -10.803 1.260 5.534 1.00 98.69 178 LEU A N 1
ATOM 1378 C CA . LEU A 1 178 ? -10.246 1.010 6.863 1.00 98.69 178 LEU A CA 1
ATOM 1379 C C . LEU A 1 178 ? -10.716 2.062 7.870 1.00 98.69 178 LEU A C 1
ATOM 1381 O O . LEU A 1 178 ? -11.101 1.688 8.976 1.00 98.69 178 LEU A O 1
ATOM 1385 N N . GLU A 1 179 ? -10.769 3.333 7.477 1.00 98.62 179 GLU A N 1
ATOM 1386 C CA . GLU A 1 179 ? -11.315 4.413 8.306 1.00 98.62 179 GLU A CA 1
ATOM 1387 C C . GLU A 1 179 ? -12.784 4.161 8.670 1.00 98.62 179 GLU A C 1
ATOM 1389 O O . GLU A 1 179 ? -13.161 4.239 9.842 1.00 98.62 179 GLU A O 1
ATOM 1394 N N . ALA A 1 180 ? -13.606 3.759 7.695 1.00 98.56 180 ALA A N 1
ATOM 1395 C CA . ALA A 1 180 ? -15.006 3.417 7.938 1.00 98.56 180 ALA A CA 1
ATOM 1396 C C . ALA A 1 180 ? -15.160 2.222 8.899 1.00 98.56 180 ALA A C 1
ATOM 1398 O O . ALA A 1 180 ? -16.000 2.249 9.801 1.00 98.56 180 ALA A O 1
ATOM 1399 N N . LYS A 1 181 ? -14.334 1.178 8.747 1.00 98.38 181 LYS A N 1
ATOM 1400 C CA . LYS A 1 181 ? -14.337 0.018 9.658 1.00 98.38 181 LYS A CA 1
ATOM 1401 C C . LYS A 1 181 ? -13.937 0.405 11.078 1.00 98.38 181 LYS A C 1
ATOM 1403 O O . LYS A 1 181 ? -14.602 -0.023 12.019 1.00 98.38 181 LYS A O 1
ATOM 1408 N N . LEU A 1 182 ? -12.904 1.234 11.225 1.00 98.69 182 LEU A N 1
ATOM 1409 C CA . LEU A 1 182 ? -12.450 1.723 12.525 1.00 98.69 182 LEU A CA 1
ATOM 1410 C C . LEU A 1 182 ? -13.541 2.550 13.223 1.00 98.69 182 LEU A C 1
ATOM 1412 O O . LEU A 1 182 ? -13.770 2.392 14.420 1.00 98.69 182 LEU A O 1
ATOM 1416 N N . ALA A 1 183 ? -14.272 3.385 12.477 1.00 98.62 183 ALA A N 1
ATOM 1417 C CA . ALA A 1 183 ? -15.401 4.141 13.017 1.00 98.62 183 ALA A CA 1
ATOM 1418 C C . ALA A 1 183 ? -16.525 3.225 13.544 1.00 98.62 183 ALA A C 1
ATOM 1420 O O . ALA A 1 183 ? -17.087 3.480 14.612 1.00 98.62 183 ALA A O 1
ATOM 1421 N N . VAL A 1 184 ? -16.833 2.139 12.826 1.00 98.62 184 VAL A N 1
ATOM 1422 C CA . VAL A 1 184 ? -17.815 1.135 13.275 1.00 98.62 184 VAL A CA 1
ATOM 1423 C C . VAL A 1 184 ? -17.330 0.403 14.528 1.00 98.62 184 VAL A C 1
ATOM 1425 O O . VAL A 1 184 ? -18.114 0.216 15.457 1.00 98.62 184 VAL A O 1
ATOM 1428 N N . GLU A 1 185 ? -16.056 0.014 14.586 1.00 98.56 185 GLU A N 1
ATOM 1429 C CA . GLU A 1 185 ? -15.470 -0.658 15.752 1.00 98.56 185 GLU A CA 1
ATOM 1430 C C . GLU A 1 185 ? -15.518 0.222 17.008 1.00 98.56 185 GLU A C 1
ATOM 1432 O O . GLU A 1 185 ? -15.983 -0.231 18.055 1.00 98.56 185 GLU A O 1
ATOM 1437 N N . ASN A 1 186 ? -15.148 1.499 16.890 1.00 98.50 186 ASN A N 1
ATOM 1438 C CA . ASN A 1 186 ? -15.239 2.453 17.998 1.00 98.50 186 ASN A CA 1
ATOM 1439 C C . ASN A 1 186 ? -16.676 2.587 18.521 1.00 98.50 186 ASN A C 1
ATOM 1441 O O . ASN A 1 186 ? -16.902 2.529 19.727 1.00 98.50 186 ASN A O 1
ATOM 1445 N N . ARG A 1 187 ? -17.668 2.654 17.622 1.00 98.75 187 ARG A N 1
ATOM 1446 C CA . ARG A 1 187 ? -19.087 2.681 18.011 1.00 98.75 187 ARG A CA 1
ATOM 1447 C C . ARG A 1 187 ? -19.503 1.429 18.793 1.00 98.75 187 ARG A C 1
ATOM 1449 O O . ARG A 1 187 ? -20.297 1.532 19.727 1.00 98.75 187 ARG A O 1
ATOM 1456 N N . ILE A 1 188 ? -19.004 0.253 18.407 1.00 98.69 188 ILE A N 1
ATOM 1457 C CA . ILE A 1 188 ? -19.286 -1.004 19.116 1.00 98.69 188 ILE A CA 1
ATOM 1458 C C . ILE A 1 188 ? -18.682 -0.973 20.523 1.00 98.69 188 ILE A C 1
ATOM 1460 O O . ILE A 1 188 ? -19.344 -1.406 21.467 1.00 98.69 188 ILE A O 1
ATOM 1464 N N . MET A 1 189 ? -17.462 -0.448 20.678 1.00 98.50 189 MET A N 1
ATOM 1465 C CA . MET A 1 189 ? -16.838 -0.291 21.995 1.00 98.50 189 MET A CA 1
ATOM 1466 C C . MET A 1 189 ? -17.667 0.624 22.905 1.00 98.50 189 MET A C 1
ATOM 1468 O O . MET A 1 189 ? -18.008 0.221 24.018 1.00 98.50 189 MET A O 1
ATOM 1472 N N . ASP A 1 190 ? -18.096 1.784 22.403 1.00 98.69 190 ASP A N 1
ATOM 1473 C CA . ASP A 1 190 ? -18.941 2.717 23.161 1.00 98.69 190 ASP A CA 1
ATOM 1474 C C . ASP A 1 190 ? -20.272 2.072 23.595 1.00 98.69 190 ASP A C 1
ATOM 1476 O O . ASP A 1 190 ? -20.751 2.248 24.722 1.00 98.69 190 ASP A O 1
ATOM 1480 N N . GLU A 1 191 ? -20.896 1.293 22.705 1.00 98.75 191 GLU A N 1
ATOM 1481 C CA . GLU A 1 191 ? -22.135 0.582 23.017 1.00 98.75 191 GLU A CA 1
ATOM 1482 C C . GLU A 1 191 ? -21.923 -0.514 24.073 1.00 98.75 191 GLU A C 1
ATOM 1484 O O . GLU A 1 191 ? -22.767 -0.696 24.962 1.00 98.75 191 GLU A O 1
ATOM 1489 N N . LEU A 1 192 ? -20.798 -1.225 24.012 1.00 98.69 192 LEU A N 1
ATOM 1490 C CA . LEU A 1 192 ? -20.432 -2.244 24.991 1.00 98.69 192 LEU A CA 1
ATOM 1491 C C . LEU A 1 192 ? -20.232 -1.629 26.381 1.00 98.69 192 LEU A C 1
ATOM 1493 O O . LEU A 1 192 ? -20.760 -2.159 27.367 1.00 98.69 192 LEU A O 1
ATOM 1497 N N . ASP A 1 193 ? -19.556 -0.487 26.470 1.00 98.69 193 ASP A N 1
ATOM 1498 C CA . ASP A 1 193 ? -19.358 0.244 27.725 1.00 98.69 193 ASP A CA 1
ATOM 1499 C C . ASP A 1 193 ? -20.684 0.738 28.316 1.00 98.69 193 ASP A C 1
ATOM 1501 O O . ASP A 1 193 ? -20.944 0.601 29.525 1.00 98.69 193 ASP A O 1
ATOM 1505 N N . LYS A 1 194 ? -21.585 1.232 27.459 1.00 98.75 194 LYS A N 1
ATOM 1506 C CA . LYS A 1 194 ? -22.942 1.624 27.857 1.00 98.75 194 LYS A CA 1
ATOM 1507 C C . LYS A 1 194 ? -23.722 0.441 28.434 1.00 98.75 194 LYS A C 1
ATOM 1509 O O . LYS A 1 194 ? -24.285 0.558 29.527 1.00 98.75 194 LYS A O 1
ATOM 1514 N N . ARG A 1 195 ? -23.743 -0.705 27.744 1.00 98.56 195 ARG A N 1
ATOM 1515 C CA . ARG A 1 195 ? -24.435 -1.923 28.215 1.00 98.56 195 ARG A CA 1
ATOM 1516 C C . ARG A 1 195 ? -23.826 -2.458 29.510 1.00 98.56 195 ARG A C 1
ATOM 1518 O O . ARG A 1 195 ? -24.560 -2.848 30.416 1.00 98.56 195 ARG A O 1
ATOM 1525 N N . THR A 1 196 ? -22.503 -2.412 29.640 1.00 98.81 196 THR A N 1
ATOM 1526 C CA . THR A 1 196 ? -21.794 -2.808 30.866 1.00 98.81 196 THR A CA 1
ATOM 1527 C C . THR A 1 196 ? -22.216 -1.945 32.053 1.00 98.81 196 THR A C 1
ATOM 1529 O O . THR A 1 196 ? -22.483 -2.461 33.141 1.00 98.81 196 THR A O 1
ATOM 1532 N N . SER A 1 197 ? -22.334 -0.634 31.850 1.00 98.81 197 SER A N 1
ATOM 1533 C CA . SER A 1 197 ? -22.797 0.299 32.882 1.00 98.81 197 SER A CA 1
ATOM 1534 C C . SER A 1 197 ? -24.257 0.044 33.271 1.00 98.81 197 SER A C 1
ATOM 1536 O O . SER A 1 197 ? -24.573 -0.022 34.460 1.00 98.81 197 SER A O 1
ATOM 1538 N N . GLN A 1 198 ? -25.135 -0.190 32.291 1.00 98.69 198 GLN A N 1
ATOM 1539 C CA . GLN A 1 198 ? -26.535 -0.559 32.539 1.00 98.69 198 GLN A CA 1
ATOM 1540 C C . GLN A 1 198 ? -26.653 -1.854 33.354 1.00 98.69 198 GLN A C 1
ATOM 1542 O O . GLN A 1 198 ? -27.381 -1.896 34.347 1.00 98.69 198 GLN A O 1
ATOM 1547 N N . LEU A 1 199 ? -25.890 -2.887 32.988 1.00 98.75 199 LEU A N 1
ATOM 1548 C CA . LEU A 1 199 ? -25.880 -4.167 33.692 1.00 98.75 199 LEU A CA 1
ATOM 1549 C C . LEU A 1 199 ? -25.385 -4.026 35.141 1.00 98.75 199 LEU A C 1
ATOM 1551 O O . LEU A 1 199 ? -25.920 -4.674 36.044 1.00 98.75 199 LEU A O 1
ATOM 1555 N N . LYS A 1 200 ? -24.387 -3.170 35.396 1.00 98.62 200 LYS A N 1
ATOM 1556 C CA . LYS A 1 200 ? -23.915 -2.869 36.761 1.00 98.62 200 LYS A CA 1
ATOM 1557 C C . LYS A 1 200 ? -25.013 -2.224 37.610 1.00 98.62 200 LYS A C 1
ATOM 1559 O O . LYS A 1 200 ? -25.209 -2.639 38.750 1.00 98.62 200 LYS A O 1
ATOM 1564 N N . ILE A 1 201 ? -25.751 -1.262 37.050 1.00 98.81 201 ILE A N 1
ATOM 1565 C CA . ILE A 1 201 ? -26.870 -0.594 37.737 1.00 98.81 201 ILE A CA 1
ATOM 1566 C C . ILE A 1 201 ? -27.982 -1.598 38.068 1.00 98.81 201 ILE A C 1
ATOM 1568 O O . ILE A 1 201 ? -28.473 -1.621 39.196 1.00 98.81 201 ILE A O 1
ATOM 1572 N N . GLN A 1 202 ? -28.346 -2.467 37.121 1.00 98.69 202 GLN A N 1
ATOM 1573 C CA . GLN A 1 202 ? -29.356 -3.505 37.351 1.00 98.69 202 GLN A CA 1
ATOM 1574 C C . GLN A 1 202 ? -28.929 -4.497 38.439 1.00 98.69 202 GLN A C 1
ATOM 1576 O O . GLN A 1 202 ? -29.716 -4.789 39.336 1.00 98.69 202 GLN A O 1
ATOM 1581 N N . ASN A 1 203 ? -27.676 -4.959 38.418 1.00 98.44 203 ASN A N 1
ATOM 1582 C CA . ASN A 1 203 ? -27.144 -5.840 39.462 1.00 98.44 203 ASN A CA 1
ATOM 1583 C C . ASN A 1 203 ? -27.164 -5.190 40.850 1.00 98.44 203 ASN A C 1
ATOM 1585 O O . ASN A 1 203 ? -27.462 -5.864 41.836 1.00 98.44 203 ASN A O 1
ATOM 1589 N N . LEU A 1 204 ? -26.854 -3.893 40.940 1.00 98.69 204 LEU A N 1
ATOM 1590 C CA . LEU A 1 204 ? -26.940 -3.161 42.201 1.00 98.69 204 LEU A CA 1
ATOM 1591 C C . LEU A 1 204 ? -28.388 -3.110 42.705 1.00 98.69 204 LEU A C 1
ATOM 1593 O O . LEU A 1 204 ? -28.629 -3.453 43.858 1.00 98.69 204 LEU A O 1
ATOM 1597 N N . LYS A 1 205 ? -29.343 -2.765 41.831 1.00 98.56 205 LYS A N 1
ATOM 1598 C CA . LYS A 1 205 ? -30.772 -2.716 42.172 1.00 98.56 205 LYS A CA 1
ATOM 1599 C C . LYS A 1 205 ? -31.287 -4.066 42.671 1.00 98.56 205 LYS A C 1
ATOM 1601 O O . LYS A 1 205 ? -31.945 -4.106 43.702 1.00 98.56 205 LYS A O 1
ATOM 1606 N N . LEU A 1 206 ? -30.935 -5.156 41.984 1.00 98.56 206 LEU A N 1
ATOM 1607 C CA . LEU A 1 206 ? -31.310 -6.513 42.390 1.00 98.56 206 LEU A CA 1
ATOM 1608 C C . LEU A 1 206 ? -30.787 -6.848 43.790 1.00 98.56 206 LEU A C 1
ATOM 1610 O O . LEU A 1 206 ? -31.551 -7.304 44.632 1.00 98.56 206 LEU A O 1
ATOM 1614 N N . ARG A 1 207 ? -29.510 -6.563 44.072 1.00 98.31 207 ARG A N 1
ATOM 1615 C CA . ARG A 1 207 ? -28.928 -6.794 45.405 1.00 98.31 207 ARG A CA 1
ATOM 1616 C C . ARG A 1 207 ? -29.626 -5.991 46.497 1.00 98.31 207 ARG A C 1
ATOM 1618 O O . ARG A 1 207 ? -29.770 -6.506 47.599 1.00 98.31 207 ARG A O 1
ATOM 1625 N N . THR A 1 208 ? -30.032 -4.756 46.211 1.00 98.50 208 THR A N 1
ATOM 1626 C CA . THR A 1 208 ? -30.798 -3.938 47.159 1.00 98.50 208 THR A CA 1
ATOM 1627 C C . THR A 1 208 ? -32.165 -4.564 47.435 1.00 98.50 208 THR A C 1
ATOM 1629 O O . THR A 1 208 ? -32.470 -4.829 48.590 1.00 98.50 208 THR A O 1
ATOM 1632 N N . THR A 1 209 ? -32.927 -4.921 46.395 1.00 98.12 209 THR A N 1
ATOM 1633 C CA . THR A 1 209 ? -34.249 -5.555 46.565 1.00 98.12 209 THR A CA 1
ATOM 1634 C C . THR A 1 209 ? -34.179 -6.922 47.248 1.00 98.12 209 THR A C 1
ATOM 1636 O O . THR A 1 209 ? -35.094 -7.296 47.970 1.00 98.12 209 THR A O 1
ATOM 1639 N N . THR A 1 210 ? -33.098 -7.686 47.042 1.00 97.94 210 THR A N 1
ATOM 1640 C CA . THR A 1 210 ? -32.894 -8.965 47.738 1.00 97.94 210 THR A CA 1
ATOM 1641 C C . THR A 1 210 ? -32.706 -8.755 49.236 1.00 97.94 210 THR A C 1
ATOM 1643 O O . THR A 1 210 ? -33.312 -9.476 50.015 1.00 97.94 210 THR A O 1
ATOM 1646 N N . LYS A 1 211 ? -31.927 -7.742 49.639 1.00 97.62 211 LYS A N 1
ATOM 1647 C CA . LYS A 1 211 ? -31.758 -7.405 51.059 1.00 97.62 211 LYS A CA 1
ATOM 1648 C C . LYS A 1 211 ? -33.076 -6.969 51.697 1.00 97.62 211 LYS A C 1
ATOM 1650 O O . LYS A 1 211 ? -33.425 -7.487 52.744 1.00 97.62 211 LYS A O 1
ATOM 1655 N N . GLU A 1 212 ? -33.834 -6.100 51.026 1.00 96.62 212 GLU A N 1
ATOM 1656 C CA . GLU A 1 212 ? -35.155 -5.659 51.502 1.00 96.62 212 GLU A CA 1
ATOM 1657 C C . GLU A 1 212 ? -36.129 -6.840 51.680 1.00 96.62 212 GLU A C 1
ATOM 1659 O O . GLU A 1 212 ? -36.874 -6.890 52.654 1.00 96.62 212 GLU A O 1
ATOM 1664 N N . LEU A 1 213 ? -36.109 -7.823 50.769 1.00 96.50 213 LEU A N 1
ATOM 1665 C CA . LEU A 1 213 ? -36.909 -9.046 50.907 1.00 96.50 213 LEU A CA 1
ATOM 1666 C C . LEU A 1 213 ? -36.465 -9.919 52.087 1.00 96.50 213 LEU A C 1
ATOM 1668 O O . LEU A 1 213 ? -37.320 -10.485 52.771 1.00 96.50 213 LEU A O 1
ATOM 1672 N N . ASP A 1 214 ? -35.157 -10.050 52.313 1.00 95.81 214 ASP A N 1
ATOM 1673 C CA . ASP A 1 214 ? -34.619 -10.805 53.447 1.00 95.81 214 ASP A CA 1
ATOM 1674 C C . ASP A 1 214 ? -34.998 -10.139 54.785 1.00 95.81 214 ASP A C 1
ATOM 1676 O O . ASP A 1 214 ? -35.397 -10.841 55.716 1.00 95.81 214 ASP A O 1
ATOM 1680 N N . ASP A 1 215 ? -34.974 -8.803 54.856 1.00 95.06 215 ASP A N 1
ATOM 1681 C CA . ASP A 1 215 ? -35.382 -8.027 56.035 1.00 95.06 215 ASP A CA 1
ATOM 1682 C C . ASP A 1 215 ? -36.886 -8.206 56.341 1.00 95.06 215 ASP A C 1
ATOM 1684 O O . ASP A 1 215 ? -37.261 -8.549 57.465 1.00 95.06 215 ASP A O 1
ATOM 1688 N N . LEU A 1 216 ? -37.757 -8.088 55.327 1.00 93.56 216 LEU A N 1
ATOM 1689 C CA . LEU A 1 216 ? -39.209 -8.291 55.481 1.00 93.56 216 LEU A CA 1
ATOM 1690 C C . LEU A 1 216 ? -39.568 -9.721 55.910 1.00 93.56 216 LEU A C 1
ATOM 1692 O O . LEU A 1 216 ? -40.539 -9.940 56.638 1.00 93.56 216 LEU A O 1
ATOM 1696 N N . LYS A 1 217 ? -38.789 -10.715 55.475 1.00 92.12 217 LYS A N 1
ATOM 1697 C CA . LYS A 1 217 ? -38.994 -12.113 55.865 1.00 92.12 217 LYS A CA 1
ATOM 1698 C C . LYS A 1 217 ? -38.679 -12.358 57.340 1.00 92.12 217 LYS A C 1
ATOM 1700 O O . LYS A 1 217 ? -39.260 -13.267 57.927 1.00 92.12 217 LYS A O 1
ATOM 1705 N N . ILE A 1 218 ? -37.778 -11.582 57.935 1.00 89.69 218 ILE A N 1
ATOM 1706 C CA . ILE A 1 218 ? -37.479 -11.661 59.369 1.00 89.69 218 ILE A CA 1
ATOM 1707 C C . ILE A 1 218 ? -38.617 -11.022 60.182 1.00 89.69 218 ILE A C 1
ATOM 1709 O O . ILE A 1 218 ? -38.998 -11.564 61.218 1.00 89.69 218 ILE A O 1
ATOM 1713 N N . GLU A 1 219 ? -39.207 -9.927 59.697 1.00 81.94 219 GLU A N 1
ATOM 1714 C CA . GLU A 1 219 ? -40.278 -9.199 60.397 1.00 81.94 219 GLU A CA 1
ATOM 1715 C C . GLU A 1 219 ? -41.655 -9.898 60.299 1.00 81.94 219 GLU A C 1
ATOM 1717 O O . GLU A 1 219 ? -42.430 -9.897 61.256 1.00 81.94 219 GLU A O 1
ATOM 1722 N N . GLY A 1 220 ? -41.940 -10.591 59.188 1.00 70.06 220 GLY A N 1
ATOM 1723 C CA . GLY A 1 220 ? -43.219 -11.278 58.937 1.00 70.06 220 GLY A CA 1
ATOM 1724 C C . GLY A 1 220 ? -43.441 -12.626 59.649 1.00 70.06 220 GLY A C 1
ATOM 1725 O O . GLY A 1 220 ? -44.487 -13.243 59.464 1.00 70.06 220 GLY A O 1
ATOM 1726 N N . VAL A 1 221 ? -42.504 -13.119 60.469 1.00 54.78 221 VAL A N 1
ATOM 1727 C CA . VAL A 1 221 ? -42.590 -14.454 61.121 1.00 54.78 221 VAL A CA 1
ATOM 1728 C C . VAL A 1 221 ? -43.278 -14.409 62.502 1.00 54.78 221 VAL A C 1
ATOM 1730 O O . VAL A 1 221 ? -43.101 -15.295 63.332 1.00 54.78 221 VAL A O 1
ATOM 1733 N N . SER A 1 222 ? -44.140 -13.417 62.745 1.00 55.72 222 SER A N 1
ATOM 1734 C CA . SER A 1 222 ? -45.011 -13.393 63.937 1.00 55.72 222 SER A CA 1
ATOM 1735 C C . SER A 1 222 ? -46.492 -13.677 63.652 1.00 55.72 222 SER A C 1
ATOM 1737 O O . SER A 1 222 ? -47.279 -13.731 64.596 1.00 55.72 222 SER A O 1
ATOM 1739 N N . GLU A 1 223 ? -46.908 -13.916 62.402 1.00 53.03 223 GLU A N 1
ATOM 1740 C CA . GLU A 1 223 ? -48.289 -14.337 62.122 1.00 53.03 223 GLU A CA 1
ATOM 1741 C C . GLU A 1 223 ? -48.490 -15.829 62.427 1.00 53.03 223 GLU A C 1
ATOM 1743 O O . GLU A 1 223 ? -48.372 -16.714 61.581 1.00 53.03 223 GLU A O 1
ATOM 1748 N N . THR A 1 224 ? -48.767 -16.080 63.709 1.00 52.19 224 THR A N 1
ATOM 1749 C CA . THR A 1 224 ? -49.752 -17.046 64.221 1.00 52.19 224 THR A CA 1
ATOM 1750 C C . THR A 1 224 ? -50.088 -18.213 63.294 1.00 52.19 224 THR A C 1
ATOM 1752 O O . THR A 1 224 ? -51.012 -18.174 62.483 1.00 52.19 224 THR A O 1
ATOM 1755 N N . SER A 1 225 ? -49.381 -19.317 63.517 1.00 50.81 225 SER A N 1
ATOM 1756 C CA . SER A 1 225 ? -49.738 -20.642 63.034 1.00 50.81 225 SER A CA 1
ATOM 1757 C C . SER A 1 225 ? -51.151 -21.044 63.486 1.00 50.81 225 SER A C 1
ATOM 1759 O O . SER A 1 225 ? -51.346 -21.485 64.620 1.00 50.81 225 SER A O 1
ATOM 1761 N N . VAL A 1 226 ? -52.132 -20.972 62.588 1.00 53.25 226 VAL A N 1
ATOM 1762 C CA . VAL A 1 226 ? -53.308 -21.849 62.636 1.00 53.25 226 VAL A CA 1
ATOM 1763 C C . VAL A 1 226 ? -53.012 -23.014 61.698 1.00 53.25 226 VAL A C 1
ATOM 1765 O O . VAL A 1 226 ? -52.971 -22.848 60.484 1.00 53.25 226 VAL A O 1
ATOM 1768 N N . LEU A 1 227 ? -52.738 -24.188 62.276 1.00 57.25 227 LEU A N 1
ATOM 1769 C CA . LEU A 1 227 ? -52.533 -25.449 61.557 1.00 57.25 227 LEU A CA 1
ATOM 1770 C C . LEU A 1 227 ? -53.785 -25.829 60.737 1.00 57.25 227 LEU A C 1
ATOM 1772 O O . LEU A 1 227 ? -54.827 -26.086 61.346 1.00 57.25 227 LEU A O 1
ATOM 1776 N N . PRO A 1 228 ? -53.693 -26.050 59.413 1.00 59.31 228 PRO A N 1
ATOM 1777 C CA . PRO A 1 228 ? -54.589 -26.966 58.731 1.00 59.31 228 PRO A CA 1
ATOM 1778 C C . PRO A 1 228 ? -54.040 -28.394 58.856 1.00 59.31 228 PRO A C 1
ATOM 1780 O O . PRO A 1 228 ? -52.913 -28.708 58.472 1.00 59.31 228 PRO A O 1
ATOM 1783 N N . LYS A 1 229 ? -54.859 -29.255 59.463 1.00 61.00 229 LYS A N 1
ATOM 1784 C CA . LYS A 1 229 ? -54.609 -30.681 59.687 1.00 61.00 229 LYS A CA 1
ATOM 1785 C C . LYS A 1 229 ? -54.313 -31.434 58.384 1.00 61.00 229 LYS A C 1
ATOM 1787 O O . LYS A 1 229 ? -54.973 -31.252 57.369 1.00 61.00 229 LYS A O 1
ATOM 1792 N N . GLN A 1 230 ? -53.351 -32.342 58.516 1.00 58.28 230 GLN A N 1
ATOM 1793 C CA . GLN A 1 230 ? -52.955 -33.420 57.615 1.00 58.28 230 GLN A CA 1
ATOM 1794 C C . GLN A 1 230 ? -54.102 -34.169 56.915 1.00 58.28 230 GLN A C 1
ATOM 1796 O O . GLN A 1 230 ? -55.011 -34.688 57.558 1.00 58.28 230 GLN A O 1
ATOM 1801 N N . GLY A 1 231 ? -53.897 -34.390 55.619 1.00 56.25 231 GLY A N 1
ATOM 1802 C CA . GLY A 1 231 ? -54.325 -35.551 54.838 1.00 56.25 231 GLY A CA 1
ATOM 1803 C C . GLY A 1 231 ? -53.603 -35.430 53.493 1.00 56.25 231 GLY A C 1
ATOM 1804 O O . GLY A 1 231 ? -53.758 -34.428 52.818 1.00 56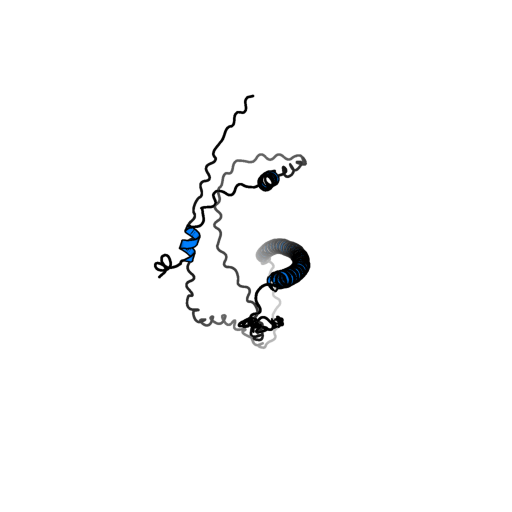.25 231 GLY A O 1
ATOM 1805 N N . GLY A 1 232 ? -52.670 -36.275 53.075 1.00 61.34 232 GLY A N 1
ATOM 1806 C CA . GLY A 1 232 ? -52.482 -37.682 53.354 1.00 61.34 232 GLY A CA 1
ATOM 1807 C C . GLY A 1 232 ? -52.555 -38.388 52.010 1.00 61.34 232 GLY A C 1
ATOM 1808 O O . GLY A 1 232 ? -53.594 -38.946 51.717 1.00 61.34 232 GLY A O 1
ATOM 1809 N N . GLU A 1 233 ? -51.493 -38.359 51.199 1.00 48.16 233 GLU A N 1
ATOM 1810 C CA . GLU A 1 233 ? -51.333 -39.342 50.122 1.00 48.16 233 GLU A CA 1
ATOM 1811 C C . GLU A 1 233 ? -49.885 -39.465 49.639 1.00 48.16 233 GLU A C 1
ATOM 1813 O O . GLU A 1 233 ? -49.082 -38.536 49.703 1.00 48.16 233 GLU A O 1
ATOM 1818 N N . LYS A 1 234 ? -49.544 -40.700 49.278 1.00 58.00 234 LYS A N 1
ATOM 1819 C CA . LYS A 1 234 ? -48.205 -41.282 49.239 1.00 58.00 234 LYS A CA 1
ATOM 1820 C C . LYS A 1 234 ? -47.713 -41.426 47.790 1.00 58.00 234 LYS A C 1
ATOM 1822 O O . LYS A 1 234 ? -48.438 -41.992 46.985 1.00 58.00 234 LYS A O 1
ATOM 1827 N N . ASN A 1 235 ? -46.421 -41.126 47.579 1.00 48.72 235 ASN A N 1
ATOM 1828 C CA . ASN A 1 235 ? -45.477 -41.728 46.605 1.00 48.72 235 ASN A CA 1
ATOM 1829 C C . ASN A 1 235 ? -45.730 -41.554 45.079 1.00 48.72 235 ASN A C 1
ATOM 1831 O O . ASN A 1 235 ? -46.841 -41.224 44.689 1.00 48.72 235 ASN A O 1
ATOM 1835 N N . PRO A 1 236 ? -44.742 -41.831 44.181 1.00 59.25 236 PRO A N 1
ATOM 1836 C CA . PRO A 1 236 ? -43.352 -42.271 44.402 1.00 59.25 236 PRO A CA 1
ATOM 1837 C C . PRO A 1 236 ? -42.251 -41.443 43.687 1.00 59.25 236 PRO A C 1
ATOM 1839 O O . PRO A 1 236 ? -42.431 -40.884 42.612 1.00 59.25 236 PRO A O 1
ATOM 1842 N N . GLN A 1 237 ? -41.050 -41.475 44.278 1.00 51.22 237 GLN A N 1
ATOM 1843 C CA . GLN A 1 237 ? -39.749 -41.705 43.618 1.00 51.22 237 GLN A CA 1
ATOM 1844 C C . GLN A 1 237 ? -39.643 -41.389 42.104 1.00 51.22 237 GLN A C 1
ATOM 1846 O O . GLN A 1 237 ? -39.657 -42.274 41.249 1.00 51.22 237 GLN A O 1
ATOM 1851 N N . GLY A 1 238 ? -39.408 -40.115 41.782 1.00 47.62 238 GLY A N 1
ATOM 1852 C CA . GLY A 1 238 ? -38.887 -39.671 40.489 1.00 47.62 238 GLY A CA 1
ATOM 1853 C C . GLY A 1 238 ? -37.364 -39.532 40.540 1.00 47.62 238 GLY A C 1
ATOM 1854 O O . GLY A 1 238 ? -36.831 -38.710 41.279 1.00 47.62 238 GLY A O 1
ATOM 1855 N N . LYS A 1 239 ? -36.675 -40.373 39.769 1.00 46.62 239 LYS A N 1
ATOM 1856 C CA . LYS A 1 239 ? -35.218 -40.489 39.616 1.00 46.62 239 LYS A CA 1
ATOM 1857 C C . LYS A 1 239 ? -34.502 -39.135 39.534 1.00 46.62 239 LYS A C 1
ATOM 1859 O O . LYS A 1 239 ? -34.715 -38.350 38.614 1.00 46.62 239 LYS A O 1
ATOM 1864 N N . THR A 1 240 ? -33.568 -38.918 40.453 1.00 44.84 240 THR A N 1
ATOM 1865 C CA . THR A 1 240 ? -32.565 -37.861 40.368 1.00 44.84 240 THR A CA 1
ATOM 1866 C C . THR A 1 240 ? -31.561 -38.204 39.268 1.00 44.84 240 THR A C 1
ATOM 1868 O O . THR A 1 240 ? -30.669 -39.035 39.440 1.00 44.84 240 THR A O 1
ATOM 1871 N N . ASN A 1 241 ? -31.675 -37.535 38.119 1.00 47.91 241 ASN A N 1
ATOM 1872 C CA . ASN A 1 241 ? -30.570 -37.443 37.171 1.00 47.91 241 ASN A CA 1
ATOM 1873 C C . ASN A 1 241 ? -29.496 -36.550 37.794 1.00 47.91 241 ASN A C 1
ATOM 1875 O O . ASN A 1 241 ? -29.503 -35.326 37.680 1.00 47.91 241 ASN A O 1
ATOM 1879 N N . LYS A 1 242 ? -28.585 -37.207 38.508 1.00 48.53 242 LYS A N 1
ATOM 1880 C CA . LYS A 1 242 ? -27.307 -36.673 38.954 1.00 48.53 242 LYS A CA 1
ATOM 1881 C C . LYS A 1 242 ? -26.488 -36.354 37.702 1.00 48.53 242 LYS A C 1
ATOM 1883 O O . LYS A 1 242 ? -25.732 -37.194 37.221 1.00 48.53 242 LYS A O 1
ATOM 1888 N N . THR A 1 243 ? -26.653 -35.151 37.158 1.00 47.59 243 THR A N 1
ATOM 1889 C CA . THR A 1 243 ? -25.701 -34.580 36.202 1.00 47.59 243 THR A CA 1
ATOM 1890 C C . THR A 1 243 ? -24.404 -34.364 36.966 1.00 47.59 243 THR A C 1
ATOM 1892 O O . THR A 1 243 ? -24.190 -33.351 37.625 1.00 47.59 243 THR A O 1
ATOM 1895 N N . GLN A 1 244 ? -23.579 -35.405 36.960 1.00 49.91 244 GLN A N 1
ATOM 1896 C CA . GLN A 1 244 ? -22.206 -35.390 37.411 1.00 49.91 244 GLN A CA 1
ATOM 1897 C C . GLN A 1 244 ? -21.471 -34.365 36.554 1.00 49.91 244 GLN A C 1
ATOM 1899 O O . GLN A 1 244 ? -21.115 -34.630 35.406 1.00 49.91 244 GLN A O 1
ATOM 1904 N N . THR A 1 245 ? -21.276 -33.176 37.111 1.00 44.31 245 THR A N 1
ATOM 1905 C CA . THR A 1 245 ? -20.347 -32.181 36.597 1.00 44.31 245 THR A CA 1
ATOM 1906 C C . THR A 1 245 ? -18.962 -32.818 36.633 1.00 44.31 245 THR A C 1
ATOM 1908 O O . THR A 1 245 ? -18.294 -32.854 37.666 1.00 44.31 245 THR A O 1
ATOM 1911 N N . GLN A 1 246 ? -18.568 -33.425 35.514 1.00 52.72 246 GLN A N 1
ATOM 1912 C CA . GLN A 1 246 ? -17.201 -33.865 35.291 1.00 52.72 246 GLN A CA 1
ATOM 1913 C C . GLN A 1 246 ? -16.293 -32.638 35.452 1.00 52.72 246 GLN A C 1
ATOM 1915 O O . GLN A 1 246 ? -16.569 -31.603 34.835 1.00 52.72 246 GLN A O 1
ATOM 1920 N N . PRO A 1 247 ? -15.213 -32.714 36.247 1.00 66.25 247 PRO A N 1
ATOM 1921 C CA . PRO A 1 247 ? -14.167 -31.712 36.158 1.00 66.25 247 PRO A CA 1
ATOM 1922 C C . PRO A 1 247 ? -13.633 -31.706 34.716 1.00 66.25 247 PRO A C 1
ATOM 1924 O O . PRO A 1 247 ? -13.528 -32.774 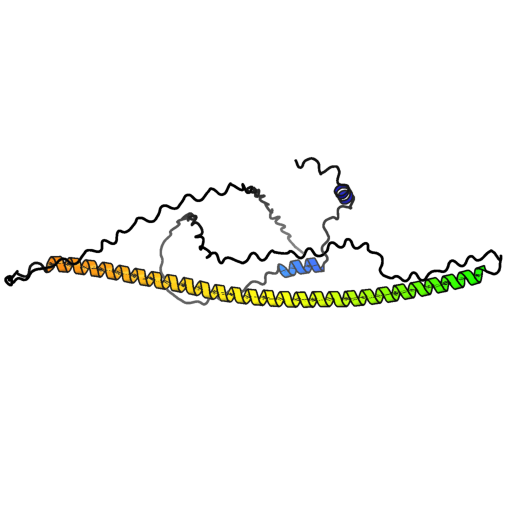34.101 1.00 66.25 247 PRO A O 1
ATOM 1927 N N . PRO A 1 248 ? -13.328 -30.526 34.150 1.00 65.75 248 PRO A N 1
ATOM 1928 C CA . PRO A 1 248 ? -12.868 -30.420 32.774 1.00 65.75 248 PRO A CA 1
ATOM 1929 C C . PRO A 1 248 ? -11.649 -31.331 32.557 1.00 65.75 248 PRO A C 1
ATOM 1931 O O . PRO A 1 248 ? -10.782 -31.409 33.435 1.00 65.75 248 PRO A O 1
ATOM 1934 N N . PRO A 1 249 ? -11.564 -32.036 31.413 1.00 64.75 249 PRO A N 1
ATOM 1935 C CA . PRO A 1 249 ? -10.445 -32.921 31.129 1.00 64.75 249 PRO A CA 1
ATOM 1936 C C . PRO A 1 249 ? -9.137 -32.137 31.233 1.00 64.75 249 PRO A C 1
ATOM 1938 O O . PRO A 1 249 ? -8.975 -31.093 30.596 1.00 64.75 249 PRO A O 1
ATOM 1941 N N . LYS A 1 250 ? -8.209 -32.649 32.056 1.00 62.97 250 LYS A N 1
ATOM 1942 C CA . LYS A 1 250 ? -6.838 -32.137 32.151 1.00 62.97 250 LYS A CA 1
ATOM 1943 C C . LYS A 1 250 ? -6.287 -31.955 30.730 1.00 62.97 250 LYS A C 1
ATOM 1945 O O . LYS A 1 250 ? -6.357 -32.904 29.942 1.00 62.97 250 LYS A O 1
ATOM 1950 N N . PRO A 1 251 ? -5.751 -30.773 30.381 1.00 56.25 251 PRO A N 1
ATOM 1951 C CA . PRO A 1 251 ? -5.135 -30.571 29.083 1.00 56.25 251 PRO A CA 1
ATOM 1952 C C . PRO A 1 251 ? -3.996 -31.578 28.917 1.00 56.25 251 PRO A C 1
ATOM 1954 O O . PRO A 1 251 ? -3.079 -31.658 29.732 1.00 56.25 251 PRO A O 1
ATOM 1957 N N . LYS A 1 252 ? -4.110 -32.382 27.859 1.00 61.44 252 LYS A N 1
ATOM 1958 C CA . LYS A 1 252 ? -3.080 -33.303 27.383 1.00 61.44 252 LYS A CA 1
ATOM 1959 C C . LYS A 1 252 ? -1.801 -32.488 27.184 1.00 61.44 252 LYS A C 1
ATOM 1961 O O . LYS A 1 252 ? -1.858 -31.462 26.506 1.00 61.44 252 LYS A O 1
ATOM 1966 N N . ALA A 1 253 ? -0.694 -32.927 27.786 1.00 49.09 253 ALA A N 1
ATOM 1967 C CA . ALA A 1 253 ? 0.621 -32.328 27.600 1.00 49.09 253 ALA A CA 1
ATOM 1968 C C . ALA A 1 253 ? 0.908 -32.243 26.094 1.00 49.09 253 ALA A C 1
ATOM 1970 O O . ALA A 1 253 ? 1.113 -33.252 25.419 1.00 49.09 253 ALA A O 1
ATOM 1971 N N . SER A 1 254 ? 0.797 -31.028 25.559 1.00 48.72 254 SER A N 1
ATOM 1972 C CA . SER A 1 254 ? 1.220 -30.702 24.209 1.00 48.72 254 SER A CA 1
ATOM 1973 C C . SER A 1 254 ? 2.734 -30.730 24.235 1.00 48.72 254 SER A C 1
ATOM 1975 O O . SER A 1 254 ? 3.334 -30.015 25.033 1.00 48.72 254 SER A O 1
ATOM 1977 N N . ALA A 1 255 ? 3.314 -31.575 23.389 1.00 53.56 255 ALA A N 1
ATOM 1978 C CA . ALA A 1 255 ? 4.744 -31.637 23.168 1.00 53.56 255 ALA A CA 1
ATOM 1979 C C . ALA A 1 255 ? 5.315 -30.221 23.006 1.00 53.56 255 ALA A C 1
ATOM 1981 O O . ALA A 1 255 ? 4.798 -29.418 22.223 1.00 53.56 255 ALA A O 1
ATOM 1982 N N . GLU A 1 256 ? 6.346 -29.959 23.801 1.00 43.75 256 GLU A N 1
ATOM 1983 C CA . GLU A 1 256 ? 7.256 -28.824 23.727 1.00 43.75 256 GLU A CA 1
ATOM 1984 C C . GLU A 1 256 ? 7.631 -28.533 22.265 1.00 43.75 256 GLU A C 1
ATOM 1986 O O . GLU A 1 256 ? 8.239 -29.381 21.600 1.00 43.75 256 GLU A O 1
ATOM 1991 N N . PRO A 1 257 ? 7.280 -27.359 21.718 1.00 54.59 257 PRO A N 1
ATOM 1992 C CA . PRO A 1 257 ? 7.962 -26.861 20.542 1.00 54.59 257 PRO A CA 1
ATOM 1993 C C . PRO A 1 257 ? 9.367 -26.448 20.983 1.00 54.59 257 PRO A C 1
ATOM 1995 O O . PRO A 1 257 ? 9.522 -25.491 21.732 1.00 54.59 257 PRO A O 1
ATOM 1998 N N . LYS A 1 258 ? 10.370 -27.211 20.532 1.00 58.16 258 LYS A N 1
ATOM 1999 C CA . LYS A 1 258 ? 11.794 -26.881 20.659 1.00 58.16 258 LYS A CA 1
ATOM 2000 C C . LYS A 1 258 ? 12.028 -25.401 20.366 1.00 58.16 258 LYS A C 1
ATOM 2002 O O . LYS A 1 258 ? 11.659 -24.919 19.293 1.00 58.16 258 LYS A O 1
ATOM 2007 N N . ASP A 1 259 ? 12.671 -24.747 21.322 1.00 38.06 259 ASP A N 1
ATOM 2008 C CA . ASP A 1 259 ? 13.072 -23.352 21.301 1.00 38.06 259 ASP A CA 1
ATOM 2009 C C . ASP A 1 259 ? 13.861 -23.019 20.031 1.00 38.06 259 ASP A C 1
ATOM 2011 O O . ASP A 1 259 ? 15.008 -23.423 19.844 1.00 38.06 259 ASP A O 1
ATOM 2015 N N . ASN A 1 260 ? 13.247 -22.250 19.138 1.00 52.75 260 ASN A N 1
ATOM 2016 C CA . ASN A 1 260 ? 13.971 -21.423 18.192 1.00 52.75 260 ASN A CA 1
ATOM 2017 C C . ASN A 1 260 ? 14.283 -20.095 18.886 1.00 52.75 260 ASN A C 1
ATOM 2019 O O . ASN A 1 260 ? 13.506 -19.140 18.864 1.00 52.75 260 ASN A O 1
ATOM 2023 N N . GLU A 1 261 ? 15.447 -20.102 19.526 1.00 48.09 261 GLU A N 1
ATOM 2024 C CA . GLU A 1 261 ? 16.162 -18.988 20.135 1.00 48.09 261 GLU A CA 1
ATOM 2025 C C . GLU A 1 261 ? 16.374 -17.861 19.106 1.00 48.09 261 GLU A C 1
ATOM 2027 O O . GLU A 1 261 ? 17.392 -17.760 18.423 1.00 48.09 261 GLU A O 1
ATOM 2032 N N . ALA A 1 262 ? 15.354 -17.019 18.934 1.00 45.38 262 ALA A N 1
ATOM 2033 C CA . ALA A 1 262 ? 15.440 -15.812 18.131 1.00 45.38 262 ALA A CA 1
ATOM 2034 C C . ALA A 1 262 ? 16.198 -14.752 18.934 1.00 45.38 262 ALA A C 1
ATOM 2036 O O . ALA A 1 262 ? 15.691 -14.192 19.908 1.00 45.38 262 ALA A O 1
ATOM 2037 N N . SER A 1 263 ? 17.435 -14.503 18.510 1.00 52.97 263 SER A N 1
ATOM 2038 C CA . SER A 1 263 ? 18.347 -13.519 19.073 1.00 52.97 263 SER A CA 1
ATOM 2039 C C . SER A 1 263 ? 17.666 -12.162 19.264 1.00 52.97 263 SER A C 1
ATOM 2041 O O . SER A 1 263 ? 17.283 -11.476 18.31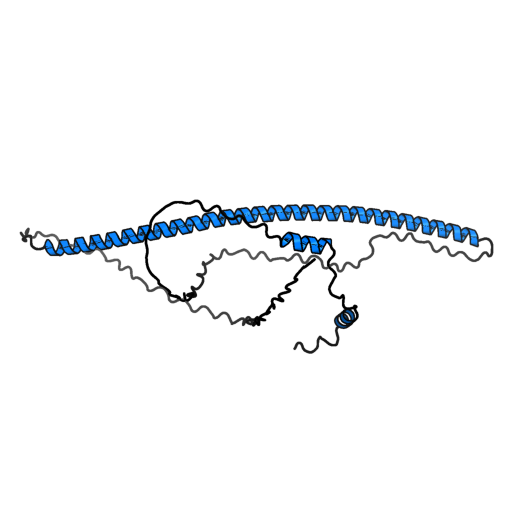4 1.00 52.97 263 SER A O 1
ATOM 2043 N N . VAL A 1 264 ? 17.552 -11.759 20.528 1.00 37.53 264 VAL A N 1
ATOM 2044 C CA . VAL A 1 264 ? 17.182 -10.408 20.937 1.00 37.53 264 VAL A CA 1
ATOM 2045 C C . VAL A 1 264 ? 18.306 -9.474 20.493 1.00 37.53 264 VAL A C 1
ATOM 2047 O O . VAL A 1 264 ? 19.330 -9.341 21.157 1.00 37.53 264 VAL A O 1
ATOM 2050 N N . SER A 1 265 ? 18.123 -8.837 19.337 1.00 52.56 265 SER A N 1
ATOM 2051 C CA . SER A 1 265 ? 18.975 -7.747 18.867 1.00 52.56 265 SER A CA 1
ATOM 2052 C C . SER A 1 265 ? 18.916 -6.601 19.882 1.00 52.56 265 SER A C 1
ATOM 2054 O O . SER A 1 265 ? 17.917 -5.886 20.000 1.00 52.56 265 SER A O 1
ATOM 2056 N N . HIS A 1 266 ? 19.989 -6.457 20.660 1.00 47.28 266 HIS A N 1
ATOM 2057 C CA . HIS A 1 266 ? 20.273 -5.278 21.467 1.00 47.28 266 HIS A CA 1
ATOM 2058 C C . HIS A 1 266 ? 20.394 -4.062 20.544 1.00 47.28 266 HIS A C 1
ATOM 2060 O O . HIS A 1 266 ? 21.452 -3.768 19.993 1.00 47.28 266 HIS A O 1
ATOM 2066 N N . ARG A 1 267 ? 19.285 -3.339 20.365 1.00 44.25 267 ARG A N 1
ATOM 2067 C CA . ARG A 1 267 ? 19.295 -2.022 19.730 1.00 44.25 267 ARG A CA 1
ATOM 2068 C C . ARG A 1 267 ? 19.820 -1.014 20.747 1.00 44.25 267 ARG A C 1
ATOM 2070 O O . ARG A 1 267 ? 19.080 -0.460 21.561 1.00 44.25 267 ARG A O 1
ATOM 2077 N N . GLU A 1 268 ? 21.132 -0.855 20.715 1.00 60.09 268 GLU A N 1
ATOM 2078 C CA . GLU A 1 268 ? 21.905 0.131 21.452 1.00 60.09 268 GLU A CA 1
ATOM 2079 C C . GLU A 1 268 ? 21.331 1.536 21.204 1.00 60.09 268 GLU A C 1
ATOM 2081 O O . GLU A 1 268 ? 21.278 2.043 20.079 1.00 60.09 268 GLU A O 1
ATOM 2086 N N . LYS A 1 269 ? 20.817 2.154 22.271 1.00 57.97 269 LYS A N 1
ATOM 2087 C CA . LYS A 1 269 ? 20.254 3.504 22.253 1.00 57.97 269 LYS A CA 1
ATOM 2088 C C . LYS A 1 269 ? 21.393 4.516 22.154 1.00 57.97 269 LYS A C 1
ATOM 2090 O O . LYS A 1 269 ? 21.846 5.039 23.169 1.00 57.97 269 LYS A O 1
ATOM 2095 N N . ARG A 1 270 ? 21.837 4.830 20.937 1.00 56.19 270 ARG A N 1
ATOM 2096 C CA . ARG A 1 270 ? 22.657 6.024 20.701 1.00 56.19 270 ARG A CA 1
ATOM 2097 C C . ARG A 1 270 ? 21.785 7.266 20.898 1.00 56.19 270 ARG A C 1
ATOM 2099 O O . ARG A 1 270 ? 21.013 7.641 20.019 1.00 56.19 270 ARG A O 1
ATOM 2106 N N . LYS A 1 271 ? 21.895 7.874 22.082 1.00 64.00 271 LYS A N 1
ATOM 2107 C CA . LYS A 1 271 ? 21.486 9.259 22.338 1.00 64.00 271 LYS A CA 1
ATOM 2108 C C . LYS A 1 271 ? 22.304 10.159 21.408 1.00 64.00 271 LYS A C 1
ATOM 2110 O O . LYS A 1 271 ? 23.499 10.330 21.625 1.00 64.00 271 LYS A O 1
ATOM 2115 N N . LYS A 1 272 ? 21.681 10.698 20.360 1.00 66.06 272 LYS A N 1
ATOM 2116 C CA . LYS A 1 272 ? 22.188 11.899 19.694 1.00 66.06 272 LYS A CA 1
ATOM 2117 C C . LYS A 1 272 ? 21.735 13.080 20.543 1.00 66.06 272 LYS A C 1
ATOM 2119 O O . LYS A 1 272 ? 20.547 13.383 20.572 1.00 66.06 272 LYS A O 1
ATOM 2124 N N . ASN A 1 273 ? 22.672 13.679 21.266 1.00 54.59 273 ASN A N 1
ATOM 2125 C CA . ASN A 1 273 ? 22.506 15.035 21.763 1.00 54.59 273 ASN A CA 1
ATOM 2126 C C . ASN A 1 273 ? 22.709 15.930 20.537 1.00 54.59 273 ASN A C 1
ATOM 2128 O O . ASN A 1 273 ? 23.821 16.009 20.020 1.00 54.59 273 ASN A O 1
ATOM 2132 N N . ILE A 1 274 ? 21.623 16.482 20.006 1.00 55.88 274 ILE A N 1
ATOM 2133 C CA . ILE A 1 274 ? 21.693 17.609 19.080 1.00 55.88 274 ILE A CA 1
ATOM 2134 C C . ILE A 1 274 ? 21.903 18.814 19.992 1.00 55.88 274 ILE A C 1
ATOM 2136 O O . ILE A 1 274 ? 21.045 19.091 20.827 1.00 55.88 274 ILE A O 1
ATOM 2140 N N . GLY A 1 275 ? 23.102 19.392 19.930 1.00 58.06 275 GLY A N 1
ATOM 2141 C CA . GLY A 1 275 ? 23.373 20.697 20.515 1.00 58.06 275 GLY A CA 1
ATOM 2142 C C . GLY A 1 275 ? 22.585 21.732 19.726 1.00 58.06 275 GLY A C 1
ATOM 2143 O O . GLY A 1 275 ? 22.614 21.718 18.497 1.00 58.06 275 GLY A O 1
ATOM 2144 N N . GLU A 1 276 ? 21.817 22.535 20.446 1.00 53.91 276 GLU A 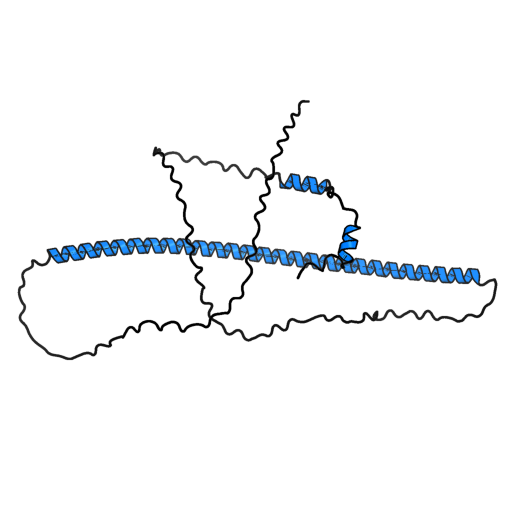N 1
ATOM 2145 C CA . GLU A 1 276 ? 21.263 23.791 19.966 1.00 53.91 276 GLU A CA 1
ATOM 2146 C C . GLU A 1 276 ? 22.446 24.765 19.919 1.00 53.91 276 GLU A C 1
ATOM 2148 O O . GLU A 1 276 ? 22.934 25.192 20.963 1.00 53.91 276 GLU A O 1
ATOM 2153 N N . ASP A 1 277 ? 22.984 25.007 18.723 1.00 61.78 277 ASP A N 1
ATOM 2154 C CA . ASP A 1 277 ? 23.853 26.157 18.490 1.00 61.78 277 ASP A CA 1
ATOM 2155 C C . ASP A 1 277 ? 22.923 27.366 18.317 1.00 61.78 277 ASP A C 1
ATOM 2157 O O . ASP A 1 277 ? 22.330 27.565 17.254 1.00 61.78 277 ASP A O 1
ATOM 2161 N N . ASP A 1 278 ? 22.743 28.109 19.411 1.00 62.62 278 ASP A N 1
ATOM 2162 C CA . ASP A 1 278 ? 22.197 29.466 19.423 1.00 62.62 278 ASP A CA 1
ATOM 2163 C C . ASP A 1 278 ? 23.144 30.360 18.613 1.00 62.62 278 ASP A C 1
ATOM 2165 O O . ASP A 1 278 ? 24.247 30.689 19.057 1.00 62.62 278 ASP A O 1
ATOM 2169 N N . VAL A 1 279 ? 22.728 30.726 17.403 1.00 62.50 279 VAL A N 1
ATOM 2170 C CA . VAL A 1 279 ? 23.349 31.816 16.650 1.00 62.50 279 VAL A CA 1
ATOM 2171 C C . VAL A 1 279 ? 22.425 33.016 16.793 1.00 62.50 279 VAL A C 1
ATOM 2173 O O . VAL A 1 279 ? 21.449 33.158 16.057 1.00 62.50 279 VAL A O 1
ATOM 2176 N N . ASP A 1 280 ? 22.715 33.836 17.800 1.00 66.88 280 ASP A N 1
ATOM 2177 C CA . ASP A 1 280 ? 22.233 35.210 17.895 1.00 66.88 280 ASP A CA 1
ATOM 2178 C C . ASP A 1 280 ? 22.928 36.015 16.785 1.00 66.88 280 ASP A C 1
ATOM 2180 O O . ASP A 1 280 ? 24.090 36.404 16.909 1.00 66.88 280 ASP A O 1
ATOM 2184 N N . GLU A 1 281 ? 22.241 36.203 15.659 1.00 68.62 281 GLU A N 1
ATOM 2185 C CA . GLU A 1 281 ? 22.655 37.143 14.617 1.00 68.62 281 GLU A CA 1
ATOM 2186 C C . GLU A 1 281 ? 21.918 38.466 14.865 1.00 68.62 281 GLU A C 1
ATOM 2188 O O . GLU A 1 281 ? 20.768 38.669 14.466 1.00 68.62 281 GLU A O 1
ATOM 2193 N N . ASP A 1 282 ? 22.586 39.334 15.628 1.00 62.62 282 ASP A N 1
ATOM 2194 C CA . ASP A 1 282 ? 22.265 40.751 15.769 1.00 62.62 282 ASP A CA 1
ATOM 2195 C C . ASP A 1 282 ? 22.508 41.453 14.420 1.00 62.62 282 ASP A C 1
ATOM 2197 O O . ASP A 1 282 ? 23.627 41.865 14.112 1.00 62.62 282 ASP A O 1
ATOM 2201 N N . ASP A 1 283 ? 21.460 41.598 13.609 1.00 62.81 283 ASP A N 1
ATOM 2202 C CA . ASP A 1 283 ? 21.468 42.507 12.459 1.00 62.81 283 ASP A CA 1
ATOM 2203 C C . ASP A 1 283 ? 21.091 43.927 12.918 1.00 62.81 283 ASP A C 1
ATOM 2205 O O . ASP A 1 283 ? 19.927 44.340 12.902 1.00 62.81 283 ASP A O 1
ATOM 2209 N N . ASP A 1 284 ? 22.116 44.681 13.314 1.00 65.69 284 ASP A N 1
ATOM 2210 C CA . ASP A 1 284 ? 22.171 46.134 13.151 1.00 65.69 284 ASP A CA 1
ATOM 2211 C C . ASP A 1 284 ? 22.724 46.431 11.742 1.00 65.69 284 ASP A C 1
ATOM 2213 O O . ASP A 1 284 ? 23.882 46.103 11.479 1.00 65.69 284 ASP A O 1
ATOM 2217 N N . ILE A 1 285 ? 21.915 47.047 10.862 1.00 56.03 285 ILE A N 1
ATOM 2218 C CA . ILE A 1 285 ? 22.254 48.084 9.845 1.00 56.03 285 ILE A CA 1
ATOM 2219 C C . ILE A 1 285 ? 20.982 48.530 9.104 1.00 56.03 285 ILE A C 1
ATOM 2221 O O . ILE A 1 285 ? 20.248 47.675 8.561 1.00 56.03 285 ILE A O 1
#

pLDDT: mean 71.54, std 21.15, range [37.53, 98.81]

Organism: Lactuca saligna (NCBI:txid75948)